Protein 5D84 (pdb70)

Secondary structure (DSSP, 8-state):
---SSGGGGSS---EEE-TTT-TTSEEEEE-GGGSTTSBTTHHHHHHHHHHHHHTTS--TTPEEEEE-SSHHHHHHHHHHHHHT--EEEEE-TTS-HHHHHHHHHTT-EEEE-----TTS-SHHHHHHHHHHHHHHSSSEEE--TTT-HHHHHHHIIIIIHHHHHH--S---EEEEE-SSSHHHHHHHHHHHHH-TTPEEEEEEETT-TTTTPPP-----SSS--SS--TT--GGG--EEEEE-HHHHHHHHHHHHHHH---B-HHHHHHHHHHHHHHTTS-TT-EEEEE--BBGGGGTTTTT-HHHHHHHHHHSTT-

Radius of gyration: 18.99 Å; Cα contacts (8 Å, |Δi|>4): 695; chains: 1; bounding box: 54×41×47 Å

InterPro domains:
  IPR001216 Cysteine synthase/cystathionine beta-synthase, pyridoxal-phosphate attachment site [PS00901] (36-54)
  IPR001926 Tryptophan synthase beta chain-like, PALP domain [PF00291] (14-299)
  IPR023927 2,3-diaminopropionate biosynthesis protein SbnA [TIGR03945] (13-314)
  IPR036052 Tryptophan synthase beta chain-like, PALP domain superfamily [G3DSA:3.40.50.1100] (15-305)
  IPR036052 Tryptophan synthase beta chain-like, PALP domain superfamily [G3DSA:3.40.50.1100] (41-151)
  IPR036052 Tryptophan synthase beta chain-like, PALP domain superfamily [SSF53686] (9-317)
  IPR050214 Cysteine synthase/Cystathionine beta-synthase [PTHR10314] (11-316)

B-factor: mean 18.82, std 10.98, range [7.92, 104.86]

Nearest PDB structures (foldseek):
  5d84-assembly1_A  TM=1.003E+00  e=2.986E-68  Staphylococcus aureus subsp. aureus str. Newman
  5d86-assembly1_A-2  TM=1.003E+00  e=8.480E-66  Staphylococcus aureus subsp. aureus str. Newman
  5d87-assembly1_A-2  TM=1.001E+00  e=1.759E-64  Staphylococcus aureus subsp. aureus str. Newman
  7xoy-assembly1_A  TM=9.185E-01  e=5.418E-28  Mycobacterium tuberculosis H37Rv
  8if7-assembly1_A  TM=8.815E-01  e=1.633E-25  Saccharothrix mutabilis subsp. capreolus

CATH classification: 3.40.50.1100 (+1 more: 3.40.50.1100)

Foldseek 3Di:
DDDPDLLVQQFPADKDFQCQLAVFATEIAGAQLPRPLRFVLLLLLQQVQVVCPVVVLDDLAAEEEEADLDDNLSNNLQNCLVRNHAYEYEYEPVRDPVSVVSSVVSVHHYHYDYDADPVGHCVVVSVVVRVVCVVPPPRYDYSLLLEDLSLLQSLLVGVLVVCCVPCVDAAQEEEEFDESCSNLNNSLVNNCVRHVNYAYEYFAEQQACLVHHPHDDADFPDGGYNDNRNNDDPVSHRYYHYDGQLQLLVLQVSCCVRPVAAAGSRNSRRSSVVVVVVVPDDGHHHYYYYGTGGNVVQCVDSVDPVNSVVRVVVPPPD

Organism: Staphylococcus aureus (strain Newman) (NCBI:txid426430)

Sequence (318 aa):
ACCHDSLLDSSVGQTPMVVQLHQLFPKHEVFAKLEYMMNPGGSMKDRPAKKYIIEHGIKHGLITENTHLIIESTSGNLGIALAMIAKIKGLKLTCVVDPKISPTNLKIIKSYGANVEEMMVEEPDDAHGGYLMTRRIAKKVQELLATIDDAYWINQYANELNWQSHYHGAGTEIVEETIKQPIDYFVAPVSTTGSIMGMSRKIKEVHPNAQIVAVDAKGSVIFGDKPINRELPGIGASRVPEIILNRSEINQQVIHVVDDYQQSALGCRKLIDDYEGIFAGGSTGSIIIAAIEQLIITSIEEGATIVTILPDRRGDRYLDLVYSDTWLEKMKSRQQGVK

Structure (mmCIF, N/CA/C/O backbone):
data_5D84
#
_entry.id   5D84
#
_cell.length_a   56.080
_cell.length_b   115.828
_cell.length_c   45.138
_cell.angle_alpha   90.000
_cell.angle_beta   90.000
_cell.angle_gamma   90.000
#
_symmetry.space_group_name_H-M   'P 21 21 2'
#
loop_
_entity.id
_entity.type
_entity.pdbx_description
1 polymer 'Probable siderophore biosynthesis protein SbnA'
2 non-polymer "PYRIDOXAL-5'-PHOSPHATE"
3 non-polymer 'MAGNESIUM ION'
4 water water
#
loop_
_atom_site.group_PDB
_atom_site.id
_atom_site.type_symbol
_atom_site.label_atom_id
_atom_site.label_alt_id
_atom_site.label_comp_id
_atom_site.label_asym_id
_atom_site.label_entity_id
_atom_site.label_seq_id
_atom_site.pdbx_PDB_ins_code
_atom_site.Cartn_x
_atom_site.Cartn_y
_atom_site.Cartn_z
_atom_site.occupancy
_atom_site.B_iso_or_equiv
_atom_site.auth_seq_id
_atom_site.auth_comp_id
_atom_site.auth_asym_id
_atom_site.auth_atom_id
_atom_site.pdbx_PDB_model_num
ATOM 1 N N . ALA A 1 7 ? 22.100 5.280 -22.716 1.00 49.56 7 ALA A N 1
ATOM 2 C CA . ALA A 1 7 ? 20.633 5.566 -22.670 1.00 44.72 7 ALA A CA 1
ATOM 3 C C . ALA A 1 7 ? 20.175 5.771 -21.228 1.00 39.68 7 ALA A C 1
ATOM 4 O O . ALA A 1 7 ? 20.769 5.235 -20.297 1.00 47.46 7 ALA A O 1
ATOM 6 N N A CYS A 1 8 ? 19.151 6.599 -21.048 0.61 34.95 8 CYS A N 1
ATOM 7 N N B CYS A 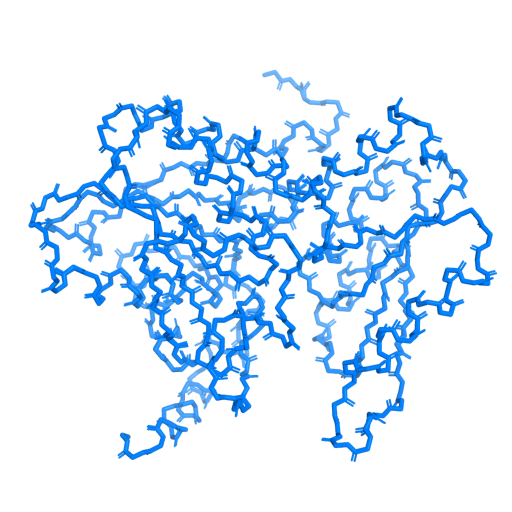1 8 ? 19.079 6.500 -21.063 0.39 37.56 8 CYS A N 1
ATOM 8 C CA A CYS A 1 8 ? 18.554 6.801 -19.736 0.61 28.29 8 CYS A CA 1
ATOM 9 C CA B CYS A 1 8 ? 18.569 6.847 -19.746 0.39 30.59 8 CYS A CA 1
ATOM 10 C C A CYS A 1 8 ? 17.819 5.549 -19.315 0.61 25.54 8 CYS A C 1
ATOM 11 C C B CYS A 1 8 ? 17.521 5.857 -19.223 0.39 31.10 8 CYS A C 1
ATOM 12 O O A CYS A 1 8 ? 17.346 4.775 -20.153 0.61 27.58 8 CYS A O 1
ATOM 13 O O B CYS A 1 8 ? 16.527 5.578 -19.899 0.39 35.78 8 CYS A O 1
ATOM 18 N N . HIS A 1 9 ? 17.742 5.353 -18.006 1.00 25.70 9 HIS A N 1
ATOM 19 C CA . HIS A 1 9 ? 16.940 4.280 -17.421 1.00 24.26 9 HIS A CA 1
ATOM 20 C C . HIS A 1 9 ? 15.642 4.801 -16.864 1.00 21.34 9 HIS A C 1
ATOM 21 O O . HIS A 1 9 ? 15.558 5.913 -16.361 1.00 27.60 9 HIS A O 1
ATOM 28 N N . ASP A 1 10 ? 14.613 3.974 -16.902 1.00 25.60 10 ASP A N 1
ATOM 29 C CA . ASP A 1 10 ? 13.323 4.400 -16.351 1.00 25.08 10 ASP A CA 1
ATOM 30 C C . ASP A 1 10 ? 13.191 4.056 -14.875 1.00 22.90 10 ASP A C 1
ATOM 31 O O . ASP A 1 10 ? 12.393 4.677 -14.141 1.00 23.34 10 ASP A O 1
ATOM 36 N N . SER A 1 11 ? 14.007 3.091 -14.433 1.00 23.19 11 SER A N 1
ATOM 37 C CA . SER A 1 11 ? 14.140 2.844 -13.025 1.00 19.85 11 SER A CA 1
ATOM 38 C C . SER A 1 11 ? 15.480 2.213 -12.710 1.00 19.81 11 SER A C 1
ATOM 39 O O . SER A 1 11 ? 16.272 1.841 -13.592 1.00 19.29 11 SER A O 1
ATOM 42 N N . LEU A 1 12 ? 15.721 2.093 -11.422 1.00 19.86 12 LEU A N 1
ATOM 43 C CA . LEU A 1 12 ? 16.916 1.503 -10.947 1.00 17.14 12 LEU A CA 1
ATOM 44 C C . LEU A 1 12 ? 17.079 0.045 -11.471 1.00 16.52 12 LEU A C 1
ATOM 45 O O . LEU A 1 12 ? 18.215 -0.442 -11.641 1.00 20.36 12 LEU A O 1
ATOM 50 N N . LEU A 1 13 ? 15.960 -0.635 -11.766 1.00 16.69 13 LEU A N 1
ATOM 51 C CA . LEU A 1 13 ? 15.980 -2.033 -12.242 1.00 17.60 13 LEU A CA 1
ATOM 52 C C . LEU A 1 13 ? 16.801 -2.222 -13.513 1.00 14.65 13 LEU A C 1
ATOM 53 O O . LEU A 1 13 ? 17.395 -3.274 -13.723 1.00 15.69 13 LEU A O 1
ATOM 58 N N . ASP A 1 14 ? 16.792 -1.218 -14.382 1.00 16.06 14 ASP A N 1
ATOM 59 C CA . ASP A 1 14 ? 17.520 -1.278 -15.636 1.00 17.81 14 ASP A CA 1
ATOM 60 C C . ASP A 1 14 ? 19.043 -1.313 -15.447 1.00 16.90 14 ASP A C 1
ATOM 61 O O . ASP A 1 14 ? 19.783 -1.665 -16.366 1.00 20.62 14 ASP A O 1
ATOM 66 N N A SER A 1 15 ? 19.512 -0.945 -14.260 0.59 15.12 15 SER A N 1
ATOM 67 N N B SER A 1 15 ? 19.484 -0.934 -14.252 0.41 16.22 15 SER A N 1
ATOM 68 C CA A SER A 1 15 ? 20.946 -0.960 -13.985 0.59 16.78 15 SER A CA 1
ATOM 69 C CA B SER A 1 15 ? 20.900 -0.923 -13.914 0.41 17.29 15 SER A CA 1
ATOM 70 C C A SER A 1 15 ? 21.385 -2.216 -13.244 0.59 13.75 15 SER A C 1
ATOM 71 C C B SER A 1 15 ? 21.398 -2.269 -13.422 0.41 13.99 15 SER A C 1
ATOM 72 O O A SER A 1 15 ? 22.534 -2.320 -12.829 0.59 16.04 15 SER A O 1
ATOM 73 O O B SER A 1 15 ? 22.607 -2.482 -13.361 0.41 15.60 15 SER A O 1
ATOM 78 N N . VAL A 1 16 ? 20.486 -3.185 -13.089 1.00 13.56 16 VAL A N 1
ATOM 79 C CA . VAL A 1 16 ? 20.908 -4.525 -12.628 1.00 12.61 16 VAL A CA 1
ATOM 80 C C . VAL A 1 16 ? 21.644 -5.237 -13.756 1.00 14.58 16 VAL A C 1
ATOM 81 O O . VAL A 1 16 ? 21.230 -5.188 -14.928 1.00 16.66 16 VAL A O 1
ATOM 85 N N . GLY A 1 17 ? 22.754 -5.882 -13.412 1.00 12.68 17 GLY A N 1
ATOM 86 C CA . GLY A 1 17 ? 23.493 -6.617 -14.433 1.00 12.74 17 GLY A CA 1
ATOM 87 C C . GLY A 1 17 ? 24.505 -5.810 -15.241 1.00 13.31 17 GLY A C 1
ATOM 88 O O . GLY A 1 17 ? 24.801 -4.651 -14.909 1.00 16.32 17 GLY A O 1
ATOM 89 N N . GLN A 1 18 ? 25.074 -6.423 -16.279 1.00 15.23 18 GLN A N 1
ATOM 90 C CA . GLN A 1 18 ? 26.146 -5.805 -17.067 1.00 14.59 18 GLN A CA 1
ATOM 91 C C . GLN A 1 18 ? 27.258 -5.255 -16.145 1.00 13.47 18 GLN A C 1
ATOM 92 O O . GLN A 1 18 ? 27.786 -4.153 -16.325 1.00 16.97 18 GLN A O 1
ATOM 98 N N . THR A 1 19 ? 27.649 -6.063 -15.173 1.00 13.20 19 THR A N 1
ATOM 99 C CA . THR A 1 19 ? 28.642 -5.655 -14.186 1.00 11.90 19 THR A CA 1
ATOM 100 C C . THR A 1 19 ? 30.050 -5.789 -14.813 1.00 13.06 19 THR A C 1
ATOM 101 O O . THR A 1 19 ? 30.276 -6.566 -15.743 1.00 13.56 19 THR A O 1
ATOM 105 N N . PRO A 1 20 ? 31.015 -5.046 -14.290 1.00 12.25 20 PRO A N 1
ATOM 106 C CA . PRO A 1 20 ? 32.361 -5.129 -14.850 1.00 12.81 20 PRO A CA 1
ATOM 107 C C . PRO A 1 20 ? 33.043 -6.487 -14.671 1.00 11.45 20 PRO A C 1
ATOM 108 O O . PRO A 1 20 ? 32.768 -7.227 -13.697 1.00 13.16 20 PRO A O 1
ATOM 112 N N . MET A 1 21 ? 33.932 -6.793 -15.603 1.00 12.93 21 MET A N 1
ATOM 113 C CA . MET A 1 21 ? 34.827 -7.936 -15.477 1.00 12.44 21 MET A CA 1
ATOM 114 C C . MET A 1 21 ? 36.237 -7.380 -15.394 1.00 13.23 21 MET A C 1
ATOM 115 O O . MET A 1 21 ? 36.637 -6.592 -16.250 1.00 16.03 21 MET A O 1
ATOM 120 N N A VAL A 1 22 ? 36.972 -7.737 -14.346 0.49 13.11 22 VAL A N 1
ATOM 121 N N B VAL A 1 22 ? 37.005 -7.812 -14.394 0.51 12.70 22 VAL A N 1
ATOM 122 C CA A VAL A 1 22 ? 38.363 -7.332 -14.260 0.49 13.13 22 VAL A CA 1
ATOM 123 C CA B VAL A 1 22 ? 38.351 -7.282 -14.157 0.51 12.26 22 VAL A CA 1
ATOM 124 C C A VAL A 1 22 ? 39.252 -8.554 -14.376 0.49 11.36 22 VAL A C 1
ATOM 125 C C B VAL A 1 22 ? 39.369 -8.419 -14.070 0.51 10.46 22 VAL A C 1
ATOM 126 O O A VAL A 1 22 ? 38.836 -9.678 -14.091 0.49 12.95 22 VAL A O 1
ATOM 127 O O B VAL A 1 22 ? 39.161 -9.362 -13.296 0.51 9.65 22 VAL A O 1
ATOM 134 N N . GLN A 1 23 ? 40.475 -8.321 -14.808 1.00 11.49 23 GLN A N 1
ATOM 135 C CA . GLN A 1 23 ? 41.542 -9.304 -14.680 1.00 11.24 23 GLN A CA 1
ATOM 136 C C . GLN A 1 23 ? 42.373 -8.995 -13.444 1.00 10.59 23 GLN A C 1
ATOM 137 O O . GLN A 1 23 ? 42.757 -7.838 -13.212 1.00 14.71 23 GLN A O 1
ATOM 143 N N . LEU A 1 24 ? 42.689 -10.009 -12.650 1.00 11.09 24 LEU A N 1
ATOM 144 C CA . LEU A 1 24 ? 43.476 -9.822 -11.432 1.00 11.35 24 LEU A CA 1
ATOM 145 C C . LEU A 1 24 ? 44.967 -10.066 -11.763 1.00 11.24 24 LEU A C 1
ATOM 146 O O . LEU A 1 24 ? 45.523 -11.140 -11.464 1.00 11.06 24 LEU A O 1
ATOM 151 N N . HIS A 1 25 ? 45.616 -9.106 -12.421 1.00 11.73 25 HIS A N 1
ATOM 152 C CA . HIS A 1 25 ? 46.990 -9.281 -12.902 1.00 13.89 25 HIS A CA 1
ATOM 153 C C . HIS A 1 25 ? 48.000 -9.325 -11.769 1.00 11.94 25 HIS A C 1
ATOM 154 O O . HIS A 1 25 ? 49.056 -9.952 -11.907 1.00 14.94 25 HIS A O 1
ATOM 161 N N . GLN A 1 26 ? 47.750 -8.583 -10.693 1.00 12.88 26 GLN A N 1
ATOM 162 C CA . GLN A 1 26 ? 48.725 -8.476 -9.599 1.00 15.00 26 GLN A CA 1
ATOM 163 C C . GLN A 1 26 ? 48.661 -9.701 -8.684 1.00 13.21 26 GLN A C 1
ATOM 164 O O . GLN A 1 26 ? 49.681 -10.235 -8.216 1.00 13.65 26 GLN A O 1
ATOM 170 N N . LEU A 1 27 ? 47.437 -10.126 -8.413 1.00 12.55 27 LEU A N 1
ATOM 171 C CA . LEU A 1 27 ? 47.210 -11.231 -7.478 1.00 11.76 27 LEU A CA 1
ATOM 172 C C . LEU A 1 27 ? 47.616 -12.586 -8.104 1.00 12.29 27 LEU A C 1
ATOM 173 O O . LEU A 1 27 ? 48.112 -13.472 -7.395 1.00 14.24 27 LEU A O 1
ATOM 178 N N . PHE A 1 28 ? 47.388 -12.727 -9.405 1.00 11.98 28 PHE A N 1
ATOM 179 C CA . PHE A 1 28 ? 47.641 -13.984 -10.114 1.00 11.62 28 PHE A CA 1
ATOM 180 C C . PHE A 1 28 ? 48.529 -13.728 -11.341 1.00 11.62 28 PHE A C 1
ATOM 181 O O . PHE A 1 28 ? 48.066 -13.707 -12.478 1.00 14.04 28 PHE A O 1
ATOM 189 N N . PRO A 1 29 ? 49.835 -13.557 -11.093 1.00 11.44 29 PRO A N 1
ATOM 190 C CA . PRO A 1 29 ? 50.733 -13.193 -12.184 1.00 14.62 29 PRO A CA 1
ATOM 191 C C . PRO A 1 29 ? 51.068 -14.341 -13.148 1.00 14.14 29 PRO A C 1
ATOM 192 O O . PRO A 1 29 ? 51.640 -14.082 -14.194 1.00 15.89 29 PRO A O 1
ATOM 196 N N . LYS A 1 30 ? 50.667 -15.581 -12.828 1.00 13.56 30 LYS A N 1
ATOM 197 C CA . LYS A 1 30 ? 51.010 -16.744 -13.682 1.00 13.38 30 LYS A CA 1
ATOM 198 C C . LYS A 1 30 ? 49.768 -17.437 -14.277 1.00 12.73 30 LYS A C 1
ATOM 199 O O . LYS A 1 30 ? 49.906 -18.487 -14.890 1.00 15.32 30 LYS A O 1
ATOM 205 N N . HIS A 1 31 ? 48.582 -16.822 -14.146 1.00 12.18 31 HIS A N 1
ATOM 206 C CA . HIS A 1 31 ? 47.328 -17.374 -14.691 1.00 12.57 31 HIS A CA 1
ATOM 207 C C . HIS A 1 31 ? 46.500 -16.209 -15.163 1.00 12.70 31 HIS A C 1
ATOM 208 O O . HIS A 1 31 ? 46.798 -15.060 -14.807 1.00 14.77 31 HIS A O 1
ATOM 215 N N . GLU A 1 32 ? 45.474 -16.493 -15.951 1.00 12.11 32 GLU A N 1
ATOM 216 C CA . GLU A 1 32 ? 44.576 -15.443 -16.444 1.00 11.19 32 GLU A CA 1
ATOM 217 C C . GLU A 1 32 ? 43.302 -15.563 -15.656 1.00 10.83 32 GLU A C 1
ATOM 218 O O . GLU A 1 32 ? 42.430 -16.382 -15.975 1.00 12.79 32 GLU A O 1
ATOM 224 N N . VAL A 1 33 ? 43.192 -14.736 -14.623 1.00 10.39 33 VAL A N 1
ATOM 225 C CA . VAL A 1 33 ? 42.086 -14.834 -13.672 1.00 10.58 33 VAL A CA 1
ATOM 226 C C . VAL A 1 33 ? 41.160 -13.634 -13.830 1.00 10.71 33 VAL A C 1
ATOM 227 O O . VAL A 1 33 ? 41.567 -12.484 -13.620 1.00 13.38 33 VAL A O 1
ATOM 231 N N . PHE A 1 34 ? 39.922 -13.904 -14.180 1.00 9.82 34 PHE A N 1
ATOM 232 C CA . PHE A 1 34 ? 38.910 -12.873 -14.432 1.00 10.41 34 PHE A CA 1
ATOM 233 C C . PHE A 1 34 ? 37.847 -12.898 -13.357 1.00 10.60 34 PHE A C 1
ATOM 234 O O . PHE A 1 34 ? 37.291 -13.955 -13.029 1.00 12.35 34 PHE A O 1
ATOM 242 N N . ALA A 1 35 ? 37.598 -11.735 -12.766 1.00 10.30 35 ALA A N 1
ATOM 243 C CA . ALA A 1 35 ? 36.636 -11.562 -11.693 1.00 12.32 35 ALA A CA 1
ATOM 244 C C . ALA A 1 35 ? 35.439 -10.738 -12.147 1.00 11.46 35 ALA A C 1
ATOM 245 O O . ALA A 1 35 ? 35.589 -9.576 -12.570 1.00 11.27 35 ALA A O 1
ATOM 247 N N . LYS A 1 36 ? 34.256 -11.318 -12.004 1.00 11.51 36 LYS A N 1
ATOM 248 C CA . LYS A 1 36 ? 33.024 -10.661 -12.348 1.00 11.45 36 LYS A CA 1
ATOM 249 C C . LYS A 1 36 ? 32.552 -9.865 -11.133 1.00 12.30 36 LYS A C 1
ATOM 250 O O . LYS A 1 36 ? 32.298 -10.460 -10.078 1.00 12.31 36 LYS A O 1
ATOM 256 N N . LEU A 1 37 ? 32.447 -8.525 -11.262 1.00 11.08 37 LEU A N 1
ATOM 257 C CA . LEU A 1 37 ? 32.189 -7.684 -10.086 1.00 10.99 37 LEU A CA 1
ATOM 258 C C . LEU A 1 37 ? 30.713 -7.574 -9.768 1.00 11.17 37 LEU A C 1
ATOM 259 O O . LEU A 1 37 ? 30.072 -6.507 -9.949 1.00 12.41 37 LEU A O 1
ATOM 264 N N . GLU A 1 38 ? 30.149 -8.682 -9.295 1.00 11.67 38 GLU A N 1
ATOM 265 C CA . GLU A 1 38 ? 28.702 -8.717 -9.032 1.00 12.05 38 GLU A CA 1
ATOM 266 C C . GLU A 1 38 ? 28.288 -7.797 -7.909 1.00 12.27 38 GLU A C 1
ATOM 267 O O . GLU A 1 38 ? 27.119 -7.415 -7.787 1.00 11.15 38 GLU A O 1
ATOM 273 N N . TYR A 1 39 ? 29.242 -7.418 -7.067 1.00 11.84 39 TYR A N 1
ATOM 274 C CA . TYR A 1 39 ? 28.943 -6.456 -6.017 1.00 12.46 39 TYR A CA 1
ATOM 275 C C . TYR A 1 39 ? 28.588 -5.064 -6.542 1.00 11.45 39 TYR A C 1
ATOM 276 O O . TYR A 1 39 ? 28.039 -4.248 -5.781 1.00 12.81 39 TYR A O 1
ATOM 285 N N A MET A 1 40 ? 28.900 -4.814 -7.812 0.42 11.22 40 MET A N 1
ATOM 286 N N B MET A 1 40 ? 28.875 -4.795 -7.816 0.58 11.27 40 MET A N 1
ATOM 287 C CA A MET A 1 40 ? 28.624 -3.528 -8.454 0.42 11.48 40 MET A CA 1
ATOM 288 C CA B MET A 1 40 ? 28.565 -3.482 -8.421 0.58 11.65 40 MET A CA 1
ATOM 289 C C A MET A 1 40 ? 27.140 -3.310 -8.745 0.42 11.31 40 MET A C 1
ATOM 290 C C B MET A 1 40 ? 27.153 -3.362 -8.966 0.58 12.66 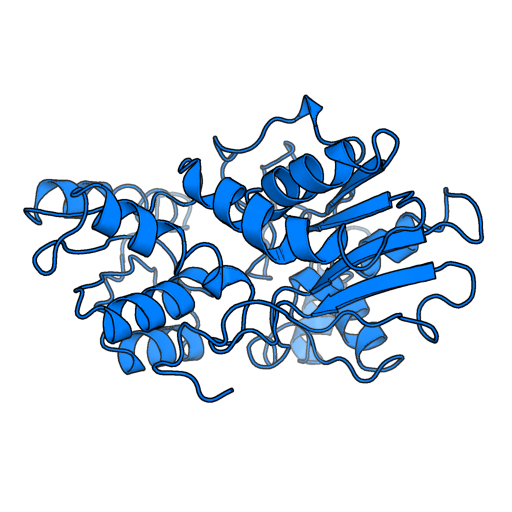40 MET A C 1
ATOM 291 O O A MET A 1 40 ? 26.729 -2.172 -8.982 0.42 11.40 40 MET A O 1
ATOM 292 O O B MET A 1 40 ? 26.804 -2.348 -9.598 0.58 11.40 40 MET A O 1
ATOM 301 N N . ASN A 1 41 ? 26.327 -4.374 -8.702 1.00 11.07 41 ASN A N 1
ATOM 302 C CA . ASN A 1 41 ? 24.885 -4.247 -8.896 1.00 10.91 41 ASN A CA 1
ATOM 303 C C . ASN A 1 41 ? 24.334 -3.120 -7.993 1.00 11.27 41 ASN A C 1
ATOM 304 O O . ASN A 1 41 ? 24.875 -2.862 -6.922 1.00 12.44 41 ASN A O 1
ATOM 309 N N . PRO A 1 42 ? 23.234 -2.473 -8.438 1.00 11.01 42 PRO A N 1
ATOM 310 C CA . PRO A 1 42 ? 22.759 -1.246 -7.748 1.00 12.75 42 PRO A CA 1
ATOM 311 C C . PRO A 1 42 ? 22.419 -1.454 -6.285 1.00 12.62 42 PRO A C 1
ATOM 312 O O . PRO A 1 42 ? 22.630 -0.560 -5.470 1.00 14.41 42 PRO A O 1
ATOM 316 N N . GLY A 1 43 ? 21.945 -2.640 -5.917 1.00 11.97 43 GLY A N 1
ATOM 317 C CA . GLY A 1 43 ? 21.633 -2.925 -4.518 1.00 12.69 43 GLY A CA 1
ATOM 318 C C . GLY A 1 43 ? 22.803 -3.353 -3.645 1.00 12.43 43 GLY A C 1
ATOM 319 O O . GLY A 1 43 ? 22.641 -3.509 -2.431 1.00 16.64 43 GLY A O 1
ATOM 320 N N . GLY A 1 44 ? 23.970 -3.549 -4.259 1.00 12.39 44 GLY A N 1
ATOM 321 C CA . GLY A 1 44 ? 25.203 -3.787 -3.520 1.00 13.25 44 GLY A CA 1
ATOM 322 C C . GLY A 1 44 ? 25.658 -5.232 -3.517 1.00 13.09 44 GLY A C 1
ATOM 323 O O . GLY A 1 44 ? 26.692 -5.522 -2.923 1.00 13.49 44 GLY A O 1
ATOM 324 N N . SER A 1 45 ? 24.910 -6.131 -4.176 1.00 12.54 45 SER A N 1
ATOM 325 C CA . SER A 1 45 ? 25.351 -7.535 -4.231 1.00 10.46 45 SER A CA 1
ATOM 326 C C . SER A 1 45 ? 24.748 -8.269 -5.400 1.00 10.44 45 SER A C 1
ATOM 327 O O . SER A 1 45 ? 23.819 -7.792 -6.062 1.00 12.51 45 SER A O 1
ATOM 330 N N . MET A 1 46 ? 25.277 -9.482 -5.607 1.00 10.22 46 MET A N 1
ATOM 331 C CA . MET A 1 46 ? 24.844 -10.392 -6.638 1.00 11.77 46 MET A CA 1
ATOM 332 C C . MET A 1 46 ? 23.361 -10.778 -6.461 1.00 11.61 46 MET A C 1
ATOM 333 O O . MET A 1 46 ? 22.729 -11.214 -7.434 1.00 12.94 46 MET A O 1
ATOM 338 N N . LYS A 1 47 ? 22.814 -10.587 -5.250 1.00 10.81 47 LYS A N 1
ATOM 339 C CA . LYS A 1 47 ? 21.437 -10.979 -5.012 1.00 10.55 47 LYS A CA 1
ATOM 340 C C . LYS A 1 47 ? 20.406 -10.130 -5.734 1.00 10.17 47 LYS A C 1
ATOM 341 O O . LYS A 1 47 ? 19.234 -10.540 -5.810 1.00 10.66 47 LYS A O 1
ATOM 347 N N . ASP A 1 48 ? 20.812 -8.969 -6.266 1.00 10.57 48 ASP A N 1
ATOM 348 C CA . ASP A 1 48 ? 19.911 -8.224 -7.134 1.00 9.82 48 ASP A CA 1
ATOM 349 C C . ASP A 1 48 ? 19.383 -9.113 -8.285 1.00 10.10 48 ASP A C 1
ATOM 350 O O . ASP A 1 48 ? 18.240 -8.966 -8.707 1.00 10.88 48 ASP A O 1
ATOM 355 N N . ARG A 1 49 ? 20.214 -10.039 -8.783 1.00 10.66 49 ARG A N 1
ATOM 356 C CA . ARG A 1 49 ? 19.846 -10.845 -9.967 1.00 11.65 49 ARG A CA 1
ATOM 357 C C . ARG A 1 49 ? 18.653 -11.792 -9.676 1.00 10.98 49 ARG A C 1
ATOM 358 O O . ARG A 1 49 ? 17.613 -11.703 -10.353 1.00 12.37 49 ARG A O 1
ATOM 366 N N . PRO A 1 50 ? 18.764 -12.667 -8.640 1.00 11.35 50 PRO A N 1
ATOM 367 C CA . PRO A 1 50 ? 17.598 -13.520 -8.342 1.00 10.61 50 PRO A CA 1
ATOM 368 C C . PRO A 1 50 ? 16.404 -12.743 -7.806 1.00 10.96 50 PRO A C 1
ATOM 369 O O . PRO A 1 50 ? 15.263 -13.073 -8.115 1.00 11.04 50 PRO A O 1
ATOM 373 N N . ALA A 1 51 ? 16.646 -11.686 -7.030 1.00 10.61 51 ALA A N 1
ATOM 374 C CA . ALA A 1 51 ? 15.502 -10.907 -6.532 1.00 9.63 51 ALA A CA 1
ATOM 375 C C . ALA A 1 51 ? 14.689 -10.332 -7.694 1.00 9.81 51 ALA A C 1
ATOM 376 O O . ALA A 1 51 ? 13.449 -10.491 -7.743 1.00 11.71 51 ALA A O 1
ATOM 378 N N A LYS A 1 52 ? 15.368 -9.679 -8.638 0.50 10.88 52 LYS A N 1
ATOM 379 N N B LYS A 1 52 ? 15.356 -9.662 -8.639 0.50 11.04 52 LYS A N 1
ATOM 380 C CA A LYS A 1 52 ? 14.685 -9.091 -9.784 0.50 10.64 52 LYS A CA 1
ATOM 381 C CA B LYS A 1 52 ? 14.634 -9.102 -9.781 0.50 10.71 52 LYS A CA 1
ATOM 382 C C A LYS A 1 52 ? 14.027 -10.173 -10.646 0.50 10.22 52 LYS A C 1
ATOM 383 C C B LYS A 1 52 ? 13.986 -10.218 -10.593 0.50 10.19 52 LYS A C 1
ATOM 384 O O A LYS A 1 52 ? 12.880 -10.043 -11.066 0.50 11.99 52 LYS A O 1
ATOM 385 O O B LYS A 1 52 ? 12.806 -10.156 -10.928 0.50 10.98 52 LYS A O 1
ATOM 396 N N . TYR A 1 53 ? 14.771 -11.243 -10.923 1.00 10.45 53 TYR A N 1
ATOM 397 C CA . TYR A 1 53 ? 14.313 -12.268 -11.842 1.00 10.86 53 TYR A CA 1
ATOM 398 C C . TYR A 1 53 ? 13.108 -13.069 -11.302 1.00 10.74 53 TYR A C 1
ATOM 399 O O . TYR A 1 53 ? 12.140 -13.319 -12.018 1.00 12.63 53 TYR A O 1
ATOM 408 N N . ILE A 1 54 ? 13.195 -13.478 -10.037 1.00 11.17 54 ILE A N 1
ATOM 409 C CA . ILE A 1 54 ? 12.138 -14.265 -9.422 1.00 11.80 54 ILE A CA 1
ATOM 410 C C . ILE A 1 54 ? 10.849 -13.449 -9.350 1.00 11.31 54 ILE A C 1
ATOM 411 O O . ILE A 1 54 ? 9.780 -13.919 -9.706 1.00 13.12 54 ILE A O 1
ATOM 416 N N . ILE A 1 55 ? 10.950 -12.223 -8.836 1.00 10.83 55 ILE A N 1
ATOM 417 C CA . ILE A 1 55 ? 9.762 -11.385 -8.682 1.00 10.97 55 ILE A CA 1
ATOM 418 C C . ILE A 1 55 ? 9.158 -11.039 -10.045 1.00 11.72 55 ILE A C 1
ATOM 419 O O . ILE A 1 55 ? 7.938 -11.151 -10.239 1.00 12.23 55 ILE A O 1
ATOM 424 N N . GLU A 1 56 ? 10.002 -10.666 -11.007 1.00 12.42 56 GLU A N 1
ATOM 425 C CA . GLU A 1 56 ? 9.467 -10.330 -12.341 1.00 13.46 56 GLU A CA 1
ATOM 426 C C . GLU A 1 56 ? 8.819 -11.540 -13.052 1.00 12.54 56 GLU A C 1
ATOM 427 O O . GLU A 1 56 ? 7.775 -11.397 -13.720 1.00 13.80 56 GLU A O 1
ATOM 433 N N . HIS A 1 57 ? 9.392 -12.737 -12.853 1.00 13.95 57 HIS A N 1
ATOM 434 C CA . HIS A 1 57 ? 8.809 -13.933 -13.442 1.00 13.55 57 HIS A CA 1
ATOM 435 C C . HIS A 1 57 ? 7.418 -14.218 -12.818 1.00 13.36 57 HIS A C 1
ATOM 436 O O . HIS A 1 57 ? 6.449 -14.514 -13.520 1.00 15.90 57 HIS A O 1
ATOM 443 N N . GLY A 1 58 ? 7.326 -14.105 -11.496 1.00 13.16 58 GLY A N 1
ATOM 444 C CA . GLY A 1 58 ? 6.045 -14.332 -10.815 1.00 12.42 58 GLY A CA 1
ATOM 445 C C . GLY A 1 58 ? 4.978 -13.337 -11.217 1.00 14.14 58 GLY A C 1
ATOM 446 O O . GLY A 1 58 ? 3.807 -13.692 -11.346 1.00 14.79 58 GLY A O 1
ATOM 447 N N . ILE A 1 59 ? 5.386 -12.084 -11.440 1.00 14.04 59 ILE A N 1
ATOM 448 C CA . ILE A 1 59 ? 4.414 -11.078 -11.895 1.00 15.15 59 ILE A CA 1
ATOM 449 C C . ILE A 1 59 ? 3.952 -11.395 -13.311 1.00 14.63 59 ILE A C 1
ATOM 450 O O . ILE A 1 59 ? 2.747 -11.366 -13.613 1.00 17.35 59 ILE A O 1
ATOM 455 N N . LYS A 1 60 ? 4.897 -11.724 -14.183 1.00 16.24 60 LYS A N 1
ATOM 456 C CA . LYS A 1 60 ? 4.556 -12.035 -15.580 1.00 18.84 60 LYS A CA 1
ATOM 457 C C . LYS A 1 60 ? 3.547 -13.201 -15.664 1.00 18.53 60 LYS A C 1
ATOM 458 O O . LYS A 1 60 ? 2.636 -13.208 -16.511 1.00 21.15 60 LYS A O 1
ATOM 464 N N . HIS A 1 61 ? 3.704 -14.181 -14.771 1.00 17.86 61 HIS A N 1
ATOM 465 C CA . HIS A 1 61 ? 2.909 -15.439 -14.849 1.00 19.21 61 HIS A CA 1
ATOM 466 C C . HIS A 1 61 ? 1.725 -15.500 -13.880 1.00 19.14 61 HIS A C 1
ATOM 467 O O . HIS A 1 61 ? 1.037 -16.516 -13.753 1.00 22.93 61 HIS A O 1
ATOM 474 N N . GLY A 1 62 ? 1.466 -14.380 -13.223 1.00 19.97 62 GLY A N 1
ATOM 475 C CA . GLY A 1 62 ? 0.237 -14.200 -12.456 1.00 19.81 62 GLY A CA 1
ATOM 476 C C . GLY A 1 62 ? 0.285 -14.837 -11.089 1.00 17.07 62 GLY A C 1
ATOM 477 O O . GLY A 1 62 ? -0.758 -14.987 -10.452 1.00 19.64 62 GLY A O 1
ATOM 478 N N . LEU A 1 63 ? 1.487 -15.213 -10.638 1.00 16.95 63 LEU A N 1
ATOM 479 C CA . LEU A 1 63 ? 1.667 -15.780 -9.300 1.00 16.45 63 LEU A CA 1
ATOM 480 C C . LEU A 1 63 ? 1.791 -14.696 -8.255 1.00 16.02 63 LEU A C 1
ATOM 481 O O . LEU A 1 63 ? 1.548 -14.907 -7.064 1.00 18.90 63 LEU A O 1
ATOM 486 N N . ILE A 1 64 ? 2.253 -13.538 -8.722 1.00 14.60 64 ILE A N 1
ATOM 487 C CA . ILE A 1 64 ? 2.479 -12.400 -7.854 1.00 13.84 64 ILE A CA 1
ATOM 488 C C . ILE A 1 64 ? 1.734 -11.239 -8.470 1.00 13.27 64 ILE A C 1
ATOM 489 O O . ILE A 1 64 ? 1.937 -10.927 -9.655 1.00 15.11 64 ILE A O 1
ATOM 494 N N . THR A 1 65 ? 0.849 -10.613 -7.692 1.00 13.35 65 THR A N 1
ATOM 495 C CA . THR A 1 65 ? 0.230 -9.344 -8.121 1.00 14.22 65 THR A CA 1
ATOM 496 C C . THR A 1 65 ? 0.584 -8.301 -7.067 1.00 13.70 65 THR A C 1
ATOM 497 O O . THR A 1 65 ? 1.272 -8.616 -6.094 1.00 13.51 65 THR A O 1
ATOM 501 N N . GLU A 1 66 ? 0.094 -7.065 -7.241 1.00 14.83 66 GLU A N 1
ATOM 502 C CA . GLU A 1 66 ? 0.369 -6.025 -6.256 1.00 15.02 66 GLU A CA 1
ATOM 503 C C . GLU A 1 66 ? -0.108 -6.373 -4.848 1.00 12.54 66 GLU A C 1
ATOM 504 O O . GLU A 1 66 ? 0.350 -5.783 -3.881 1.00 16.36 66 GLU A O 1
ATOM 510 N N . ASN A 1 67 ? -1.044 -7.323 -4.735 1.00 13.36 67 ASN A N 1
ATOM 511 C CA . ASN A 1 67 ? -1.566 -7.735 -3.430 1.00 12.39 67 ASN A CA 1
ATOM 512 C C . ASN A 1 67 ? -0.778 -8.874 -2.775 1.00 13.32 67 ASN A C 1
ATOM 513 O O . ASN A 1 67 ? -1.035 -9.200 -1.621 1.00 15.28 67 ASN A O 1
ATOM 518 N N . THR A 1 68 ? 0.174 -9.467 -3.500 1.00 12.94 68 THR A N 1
ATOM 519 C CA . THR A 1 68 ? 0.890 -10.640 -2.993 1.00 12.28 68 THR A CA 1
ATOM 520 C C . THR A 1 68 ? 1.994 -10.214 -2.039 1.00 11.10 68 THR A C 1
ATOM 521 O O . THR A 1 68 ? 2.805 -9.316 -2.338 1.00 14.38 68 THR A O 1
ATOM 525 N N . HIS A 1 69 ? 2.059 -10.888 -0.907 1.00 11.15 69 HIS A N 1
ATOM 526 C CA . HIS A 1 69 ? 3.019 -10.569 0.117 1.00 11.53 69 HIS A CA 1
ATOM 527 C C . HIS A 1 69 ? 4.203 -11.525 -0.053 1.00 10.97 69 HIS A C 1
ATOM 528 O O . HIS A 1 69 ? 4.028 -12.756 0.033 1.00 12.71 69 HIS A O 1
ATOM 535 N N . LEU A 1 70 ? 5.396 -10.990 -0.237 1.00 10.52 70 LEU A N 1
ATOM 536 C CA . LEU A 1 70 ? 6.599 -11.824 -0.420 1.00 8.68 70 LEU A CA 1
ATOM 537 C C . LEU A 1 70 ? 7.148 -12.255 0.921 1.00 10.48 70 LEU A C 1
ATOM 538 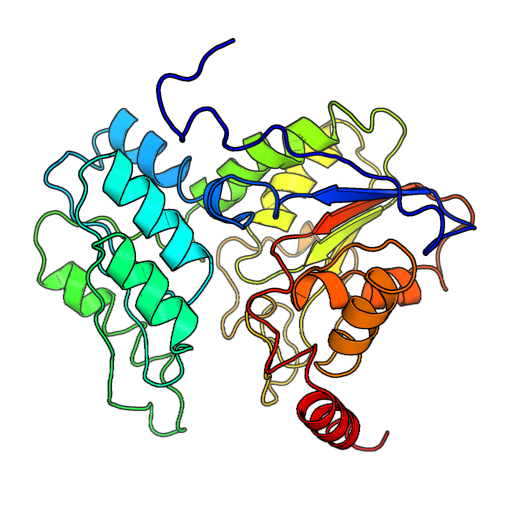O O . LEU A 1 70 ? 7.177 -11.460 1.839 1.00 10.69 70 LEU A O 1
ATOM 543 N N A ILE A 1 71 ? 7.570 -13.515 1.051 0.36 9.74 71 ILE A N 1
ATOM 544 N N B ILE A 1 71 ? 7.632 -13.496 0.997 0.64 9.45 71 ILE A N 1
ATOM 545 C CA A ILE A 1 71 ? 8.155 -14.011 2.312 0.36 10.17 71 ILE A CA 1
ATOM 546 C CA B ILE A 1 71 ? 8.141 -14.083 2.244 0.64 10.25 71 ILE A CA 1
ATOM 547 C C A ILE A 1 71 ? 9.446 -14.749 2.036 0.36 10.42 71 ILE A C 1
ATOM 548 C C B ILE A 1 71 ? 9.495 -14.709 1.959 0.64 10.71 71 ILE A C 1
ATOM 549 O O A ILE A 1 71 ? 9.498 -15.580 1.131 0.36 10.57 71 ILE A O 1
ATOM 550 O O B ILE A 1 71 ? 9.638 -15.421 0.960 0.64 12.00 71 ILE A O 1
ATOM 559 N N . GLU A 1 72 ? 10.469 -14.475 2.837 1.00 11.32 72 GLU A N 1
ATOM 560 C CA . GLU A 1 72 ? 11.693 -15.286 2.782 1.00 10.89 72 GLU A CA 1
ATOM 561 C C . GLU A 1 72 ? 12.361 -15.252 4.149 1.00 12.11 72 GLU A C 1
ATOM 562 O O . GLU A 1 72 ? 12.215 -14.271 4.876 1.00 13.79 72 GLU A O 1
ATOM 568 N N . SER A 1 73 ? 13.089 -16.324 4.482 1.00 13.30 73 SER A N 1
ATOM 569 C CA . SER A 1 73 ? 13.925 -16.346 5.665 1.00 13.51 73 SER A CA 1
ATOM 570 C C . SER A 1 73 ? 15.314 -15.953 5.231 1.00 12.39 73 SER A C 1
ATOM 571 O O . SER A 1 73 ? 15.990 -16.710 4.538 1.00 15.49 73 SER A O 1
ATOM 574 N N . THR A 1 74 ? 15.714 -14.720 5.563 1.00 13.43 74 THR A N 1
ATOM 575 C CA . THR A 1 74 ? 17.028 -14.205 5.148 1.00 12.92 74 THR A CA 1
ATOM 576 C C . THR A 1 74 ? 17.331 -12.997 6.005 1.00 15.53 74 THR A C 1
ATOM 577 O O . THR A 1 74 ? 16.448 -12.121 6.202 1.00 17.53 74 THR A O 1
ATOM 581 N N . SER A 1 75 ? 18.561 -12.954 6.501 1.00 15.00 75 SER A N 1
ATOM 582 C CA . SER A 1 75 ? 19.072 -11.793 7.283 1.00 18.59 75 SER A CA 1
ATOM 583 C C . SER A 1 75 ? 20.168 -11.073 6.531 1.00 18.36 75 SER A C 1
ATOM 584 O O . SER A 1 75 ? 20.825 -10.177 7.101 1.00 22.69 75 SER A O 1
ATOM 587 N N . GLY A 1 76 ? 20.397 -11.464 5.274 1.00 18.92 76 GLY A N 1
ATOM 588 C CA . GLY A 1 76 ? 21.521 -10.923 4.560 1.00 21.03 76 GLY A CA 1
ATOM 589 C C . GLY A 1 76 ? 21.250 -10.291 3.215 1.00 13.36 76 GLY A C 1
ATOM 590 O O . GLY A 1 76 ? 20.264 -9.580 3.008 1.00 14.41 76 GLY A O 1
ATOM 591 N N . ASN A 1 77 ? 22.159 -10.554 2.291 1.00 11.82 77 ASN A N 1
ATOM 592 C CA . ASN A 1 77 ? 22.087 -9.947 0.981 1.00 9.95 77 ASN A CA 1
ATOM 593 C C . ASN A 1 77 ? 20.785 -10.183 0.265 1.00 10.38 77 ASN A C 1
ATOM 594 O O . ASN A 1 77 ? 20.283 -9.290 -0.402 1.00 12.26 77 ASN A O 1
ATOM 599 N N . LEU A 1 78 ? 20.245 -11.399 0.343 1.00 10.60 78 LEU A N 1
ATOM 600 C CA . LEU A 1 78 ? 18.989 -11.605 -0.384 1.00 9.86 78 LEU A CA 1
ATOM 601 C C . LEU A 1 78 ? 17.860 -10.758 0.201 1.00 9.81 78 LEU A C 1
ATOM 602 O O . LEU A 1 78 ? 17.020 -10.223 -0.542 1.00 11.11 78 LEU A O 1
ATOM 607 N N . GLY A 1 79 ? 17.824 -10.631 1.522 1.00 9.65 79 GLY A N 1
ATOM 608 C CA . GLY A 1 79 ? 16.815 -9.772 2.164 1.00 11.39 79 GLY A CA 1
ATOM 609 C C . GLY A 1 79 ? 16.912 -8.335 1.671 1.00 11.12 79 GLY A C 1
ATOM 610 O O . GLY A 1 79 ? 15.893 -7.714 1.357 1.00 11.28 79 GLY A O 1
ATOM 611 N N . ILE A 1 80 ? 18.130 -7.827 1.587 1.00 9.75 80 ILE A N 1
ATOM 612 C CA . ILE A 1 80 ? 18.323 -6.455 1.080 1.00 9.76 80 ILE A CA 1
ATOM 613 C C . ILE A 1 80 ? 17.912 -6.318 -0.370 1.00 9.73 80 ILE A C 1
ATOM 614 O O . ILE A 1 80 ? 17.219 -5.361 -0.744 1.00 11.31 80 ILE A O 1
ATOM 619 N N . ALA A 1 81 ? 18.292 -7.268 -1.220 1.00 8.88 81 ALA A N 1
ATOM 620 C CA . ALA A 1 81 ? 17.896 -7.233 -2.635 1.00 10.23 81 ALA A CA 1
ATOM 621 C C . ALA A 1 81 ? 16.389 -7.366 -2.827 1.00 10.76 81 ALA A C 1
ATOM 622 O O . ALA A 1 81 ? 15.785 -6.598 -3.583 1.00 10.68 81 ALA A O 1
ATOM 624 N N . LEU A 1 82 ? 15.781 -8.341 -2.183 1.00 10.19 82 LEU A N 1
ATOM 625 C CA . LEU A 1 82 ? 14.298 -8.442 -2.200 1.00 10.11 82 LEU A CA 1
ATOM 626 C C . LEU A 1 82 ? 13.636 -7.150 -1.735 1.00 9.82 82 LEU A C 1
ATOM 627 O O . LEU A 1 82 ? 12.627 -6.744 -2.304 1.00 10.94 82 LEU A O 1
ATOM 632 N N . ALA A 1 83 ? 14.154 -6.544 -0.665 1.00 10.29 83 ALA A N 1
ATOM 633 C CA . ALA A 1 83 ? 13.528 -5.317 -0.124 1.00 9.74 83 ALA A CA 1
ATOM 634 C C . ALA A 1 83 ? 13.576 -4.197 -1.171 1.00 9.92 83 ALA A C 1
ATOM 635 O O . ALA A 1 83 ? 12.591 -3.471 -1.348 1.00 10.83 83 ALA A O 1
ATOM 637 N N . MET A 1 84 ? 14.677 -4.103 -1.899 1.00 9.42 84 MET A N 1
ATOM 638 C CA . MET A 1 84 ? 14.804 -3.095 -2.937 1.00 9.39 84 MET A CA 1
ATOM 639 C C . MET A 1 84 ? 13.817 -3.373 -4.086 1.00 10.97 84 MET A C 1
ATOM 640 O O . MET A 1 84 ? 13.086 -2.474 -4.531 1.00 11.36 84 MET A O 1
ATOM 645 N N . ILE A 1 85 ? 13.818 -4.609 -4.606 1.00 12.41 85 ILE A N 1
ATOM 646 C CA . ILE A 1 85 ? 12.944 -4.954 -5.722 1.00 11.40 85 ILE A CA 1
ATOM 647 C C . ILE A 1 85 ? 11.454 -4.817 -5.306 1.00 11.08 85 ILE A C 1
ATOM 648 O O . ILE A 1 85 ? 10.651 -4.221 -6.038 1.00 11.36 85 ILE A O 1
ATOM 653 N N . ALA A 1 86 ? 11.115 -5.305 -4.104 1.00 10.87 86 ALA A N 1
ATOM 654 C CA . ALA A 1 86 ? 9.743 -5.196 -3.602 1.00 10.97 86 ALA A CA 1
ATOM 655 C C . ALA A 1 86 ? 9.316 -3.712 -3.523 1.00 10.99 86 ALA A C 1
ATOM 656 O O . ALA A 1 86 ? 8.192 -3.365 -3.888 1.00 11.60 86 ALA A O 1
ATOM 658 N N . LYS A 1 87 ? 10.204 -2.857 -3.014 1.00 11.02 87 LYS A N 1
ATOM 659 C CA . LYS A 1 87 ? 9.849 -1.445 -2.886 1.00 11.68 87 LYS A CA 1
ATOM 660 C C . LYS A 1 87 ? 9.561 -0.862 -4.294 1.00 10.52 87 LYS A C 1
ATOM 661 O O . LYS A 1 87 ? 8.535 -0.187 -4.503 1.00 12.33 87 LYS A O 1
ATOM 667 N N . ILE A 1 88 ? 10.442 -1.142 -5.253 1.00 10.15 88 ILE A N 1
ATOM 668 C CA . ILE A 1 88 ? 10.282 -0.636 -6.607 1.00 12.08 88 ILE A CA 1
ATOM 669 C C . ILE A 1 88 ? 8.953 -1.124 -7.225 1.00 12.21 88 ILE A C 1
ATOM 670 O O . ILE A 1 88 ? 8.244 -0.351 -7.879 1.00 15.87 88 ILE A O 1
ATOM 675 N N . LYS A 1 89 ? 8.624 -2.403 -6.992 1.00 12.20 89 LYS A N 1
ATOM 676 C CA . LYS A 1 89 ? 7.408 -3.032 -7.575 1.00 13.22 89 LYS A CA 1
ATOM 677 C C . LYS A 1 89 ? 6.121 -2.758 -6.805 1.00 13.48 89 LYS A C 1
ATOM 678 O O . LYS A 1 89 ? 5.040 -3.119 -7.263 1.00 16.80 89 LYS A O 1
ATOM 684 N N . GLY A 1 90 ? 6.230 -2.131 -5.638 1.00 11.50 90 GLY A N 1
ATOM 685 C CA . GLY A 1 90 ? 5.061 -1.880 -4.803 1.00 12.39 90 GLY A CA 1
ATOM 686 C C . GLY A 1 90 ? 4.519 -3.091 -4.068 1.00 13.21 90 GLY A C 1
ATOM 687 O O . GLY A 1 90 ? 3.314 -3.162 -3.785 1.00 15.49 90 GLY A O 1
ATOM 688 N N . LEU A 1 91 ? 5.413 -4.022 -3.738 1.00 12.88 91 LEU A N 1
ATOM 689 C CA . LEU A 1 91 ? 5.027 -5.246 -3.020 1.00 11.18 91 LEU A CA 1
ATOM 690 C C . LEU A 1 91 ? 5.420 -5.247 -1.547 1.00 10.77 91 LEU A C 1
ATOM 691 O O . LEU A 1 91 ? 6.496 -4.753 -1.207 1.00 12.34 91 LEU A O 1
ATOM 696 N N . LYS A 1 92 ? 4.572 -5.851 -0.696 1.00 11.83 92 LYS A N 1
ATOM 697 C CA . LYS A 1 92 ? 4.913 -6.073 0.695 1.00 13.19 92 LYS A CA 1
ATOM 698 C C . LYS A 1 92 ? 5.926 -7.241 0.744 1.00 11.76 92 LYS A C 1
ATOM 699 O O . LYS A 1 92 ? 5.857 -8.176 -0.073 1.00 12.30 92 LYS A O 1
ATOM 705 N N . LEU A 1 93 ? 6.848 -7.158 1.685 1.00 11.60 93 LEU A N 1
ATOM 706 C CA . LEU A 1 93 ? 7.851 -8.200 1.934 1.00 10.24 93 LEU A CA 1
ATOM 707 C C . LEU A 1 93 ? 7.995 -8.367 3.431 1.00 11.38 93 LEU A C 1
ATOM 708 O O . LEU A 1 93 ? 8.039 -7.373 4.195 1.00 12.29 93 LEU A O 1
ATOM 713 N N . THR A 1 94 ? 8.078 -9.624 3.866 1.00 11.25 94 THR A N 1
ATOM 714 C CA . THR A 1 94 ? 8.470 -9.933 5.225 1.00 11.49 94 THR A CA 1
ATOM 715 C C . THR A 1 94 ? 9.696 -10.862 5.173 1.00 10.23 94 THR A C 1
ATOM 716 O O . THR A 1 94 ? 9.647 -11.921 4.511 1.00 11.36 94 THR A O 1
ATOM 720 N N . CYS A 1 95 ? 10.785 -10.407 5.803 1.00 10.44 95 CYS A N 1
ATOM 721 C CA . CYS A 1 95 ? 11.959 -11.216 6.022 1.00 10.63 95 CYS A CA 1
ATOM 722 C C . CYS A 1 95 ? 11.927 -11.840 7.405 1.00 11.83 95 CYS A C 1
ATOM 723 O O . CYS A 1 95 ? 11.801 -11.143 8.405 1.00 12.10 95 CYS A O 1
ATOM 726 N N . VAL A 1 96 ? 12.048 -13.183 7.445 1.00 12.33 96 VAL A N 1
ATOM 727 C CA . VAL A 1 96 ? 12.140 -13.920 8.703 1.00 12.17 96 VAL A CA 1
ATOM 728 C C . VAL A 1 96 ? 13.613 -13.915 9.087 1.00 12.88 96 VAL A C 1
ATOM 729 O O . VAL A 1 96 ? 14.456 -14.331 8.288 1.00 14.15 96 VAL A O 1
ATOM 733 N N . VAL A 1 97 ? 13.909 -13.430 10.292 1.00 14.34 97 VAL A N 1
ATOM 734 C CA . VAL A 1 97 ? 15.275 -13.295 10.747 1.00 15.07 97 VAL A CA 1
ATOM 735 C C . VAL A 1 97 ? 15.367 -13.848 12.173 1.00 17.92 97 VAL A C 1
ATOM 736 O O . VAL A 1 97 ? 14.382 -14.350 12.734 1.00 18.14 97 VAL A O 1
ATOM 740 N N . ASP A 1 98 ? 16.548 -13.745 12.777 1.00 18.89 98 ASP A N 1
ATOM 741 C CA . ASP A 1 98 ? 16.743 -14.169 14.169 1.00 18.07 98 ASP A CA 1
ATOM 742 C C . ASP A 1 98 ? 17.599 -13.150 14.913 1.00 21.86 98 ASP A C 1
ATOM 743 O O . ASP A 1 98 ? 17.984 -12.126 14.310 1.00 21.30 98 ASP A O 1
ATOM 748 N N . PRO A 1 99 ? 17.839 -13.365 16.228 1.00 23.68 99 PRO A N 1
ATOM 749 C CA . PRO A 1 99 ? 18.552 -12.328 16.990 1.00 24.45 99 PRO A CA 1
ATOM 750 C C . PRO A 1 99 ? 20.004 -12.131 16.579 1.00 24.36 99 PRO A C 1
ATOM 751 O O . PRO A 1 99 ? 20.677 -11.218 17.101 1.00 27.87 99 PRO A O 1
ATOM 755 N N . LYS A 1 100 ? 20.513 -12.974 15.684 1.00 21.49 100 LYS A N 1
ATOM 756 C CA . LYS A 1 100 ? 21.917 -12.834 15.276 1.00 24.73 100 LYS A CA 1
ATOM 757 C C . LYS A 1 100 ? 22.125 -11.933 14.048 1.00 21.78 100 LYS A C 1
ATOM 758 O O . LYS A 1 100 ? 23.256 -11.671 13.639 1.00 31.09 100 LYS A O 1
ATOM 764 N N . ILE A 1 101 ? 21.028 -11.489 13.437 1.00 23.26 101 ILE A N 1
ATOM 765 C CA . ILE A 1 101 ? 21.104 -10.540 12.315 1.00 20.60 101 ILE A CA 1
ATOM 766 C C . ILE A 1 101 ? 22.002 -9.349 12.694 1.00 21.67 101 ILE A C 1
ATOM 767 O O . ILE A 1 101 ? 21.939 -8.821 13.836 1.00 21.72 101 ILE A O 1
ATOM 772 N N . SER A 1 102 ? 22.843 -8.914 11.760 1.00 21.13 102 SER A N 1
ATOM 773 C CA . SER A 1 102 ? 23.644 -7.728 12.061 1.00 21.81 102 SER A CA 1
ATOM 774 C C . SER A 1 102 ? 22.741 -6.494 12.125 1.00 22.45 102 SER A C 1
ATOM 775 O O . SER A 1 102 ? 21.782 -6.365 11.335 1.00 21.98 102 SER A O 1
ATOM 778 N N . PRO A 1 103 ? 23.026 -5.591 13.076 1.00 22.75 103 PRO A N 1
ATOM 779 C CA . PRO A 1 103 ? 22.283 -4.347 13.171 1.00 22.18 103 PRO A CA 1
ATOM 780 C C . PRO A 1 103 ? 22.238 -3.630 11.815 1.00 19.67 103 PRO A C 1
ATOM 781 O O . PRO A 1 103 ? 21.201 -3.089 11.439 1.00 19.98 103 PRO A O 1
ATOM 785 N N . THR A 1 104 ? 23.352 -3.646 11.087 1.00 18.85 104 THR A N 1
ATOM 786 C CA . THR A 1 104 ? 23.431 -2.962 9.799 1.00 15.61 104 THR A CA 1
ATOM 787 C C . THR A 1 104 ? 22.443 -3.530 8.785 1.00 16.18 104 THR A C 1
ATOM 788 O O . THR A 1 104 ? 21.667 -2.791 8.178 1.00 14.93 104 THR A O 1
ATOM 792 N N . ASN A 1 105 ? 22.422 -4.856 8.628 1.00 16.85 105 ASN A N 1
ATOM 793 C CA . ASN A 1 105 ? 21.494 -5.486 7.691 1.00 16.00 105 ASN A CA 1
ATOM 794 C C . ASN A 1 105 ? 20.038 -5.267 8.082 1.00 13.63 105 ASN A C 1
ATOM 795 O O . ASN A 1 105 ? 19.184 -4.976 7.226 1.00 15.80 105 ASN A O 1
ATOM 800 N N . LEU A 1 106 ? 19.765 -5.383 9.380 1.00 15.64 106 LEU A N 1
ATOM 801 C CA . LEU A 1 106 ? 18.428 -5.102 9.899 1.00 16.13 106 LEU A CA 1
ATOM 802 C C . LEU A 1 106 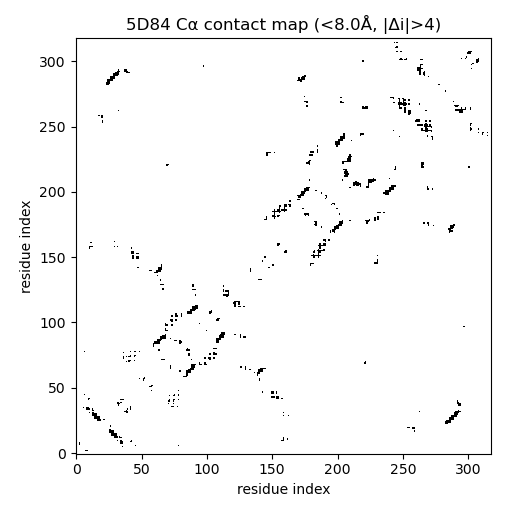? 17.983 -3.693 9.484 1.00 15.58 106 LEU A C 1
ATOM 803 O O . LEU A 1 106 ? 16.870 -3.482 8.992 1.00 14.66 106 LEU A O 1
ATOM 808 N N . LYS A 1 107 ? 18.856 -2.725 9.738 1.00 13.54 107 LYS A N 1
ATOM 809 C CA . LYS A 1 107 ? 18.526 -1.325 9.456 1.00 13.80 107 LYS A CA 1
ATOM 810 C C . LYS A 1 107 ? 18.342 -1.072 7.958 1.00 12.06 107 LYS A C 1
ATOM 811 O O . LYS A 1 107 ? 17.438 -0.333 7.574 1.00 13.74 107 LYS A O 1
ATOM 817 N N . ILE A 1 108 ? 19.156 -1.715 7.104 1.00 12.21 108 ILE A N 1
ATOM 818 C CA . ILE A 1 108 ? 19.009 -1.529 5.650 1.00 12.04 108 ILE A CA 1
ATOM 819 C C . ILE A 1 108 ? 17.670 -2.113 5.172 1.00 11.43 108 ILE A C 1
ATOM 820 O O . ILE A 1 108 ? 16.930 -1.480 4.440 1.00 11.50 108 ILE A O 1
ATOM 825 N N . ILE A 1 109 ? 17.368 -3.336 5.598 1.00 12.20 109 ILE A N 1
ATOM 826 C CA . ILE A 1 109 ? 16.101 -3.959 5.215 1.00 12.82 109 ILE A CA 1
ATOM 827 C C . ILE A 1 109 ? 14.900 -3.102 5.668 1.00 12.35 109 ILE A C 1
ATOM 828 O O . ILE A 1 109 ? 13.981 -2.873 4.884 1.00 12.25 109 ILE A O 1
ATOM 833 N N . LYS A 1 110 ? 14.935 -2.596 6.904 1.00 12.77 110 LYS A N 1
ATOM 834 C CA . LYS A 1 110 ? 13.835 -1.744 7.412 1.00 12.95 110 LYS A CA 1
ATOM 835 C C . LYS A 1 110 ? 13.795 -0.437 6.635 1.00 11.96 110 LYS A C 1
ATOM 836 O O . LYS A 1 110 ? 12.707 0.097 6.412 1.00 15.58 110 LYS A O 1
ATOM 842 N N . SER A 1 111 ? 14.959 0.082 6.230 1.00 11.67 111 SER A N 1
ATOM 843 C CA . SER A 1 111 ? 15.020 1.344 5.477 1.00 12.43 111 SER A CA 1
ATOM 844 C C . SER A 1 111 ? 14.280 1.246 4.148 1.00 12.28 111 SER A C 1
ATOM 845 O O . SER A 1 111 ? 13.654 2.215 3.691 1.00 12.92 111 SER A O 1
ATOM 848 N N . TYR A 1 112 ? 14.357 0.083 3.504 1.00 12.11 112 TYR A N 1
ATOM 849 C CA . TYR A 1 112 ? 13.598 -0.177 2.286 1.00 10.98 112 TYR A CA 1
ATOM 850 C C . TYR A 1 112 ? 12.112 -0.510 2.575 1.00 11.16 112 TYR A C 1
ATOM 851 O O . TYR A 1 112 ? 11.361 -0.835 1.657 1.00 13.11 112 TYR A O 1
ATOM 860 N N . GLY A 1 113 ? 11.677 -0.424 3.823 1.00 13.53 113 GLY A N 1
ATOM 861 C CA . GLY A 1 113 ? 10.232 -0.589 4.085 1.00 14.10 113 GLY A CA 1
ATOM 862 C C . GLY A 1 113 ? 9.743 -2.016 4.200 1.00 14.26 113 GLY A C 1
ATOM 863 O O . GLY A 1 113 ? 8.527 -2.264 4.274 1.00 14.42 113 GLY A O 1
ATOM 864 N N . ALA A 1 114 ? 10.684 -2.950 4.270 1.00 11.44 114 ALA A N 1
ATOM 865 C CA . ALA A 1 114 ? 10.282 -4.344 4.411 1.00 11.80 114 ALA A CA 1
ATOM 866 C C . ALA A 1 114 ? 9.920 -4.619 5.879 1.00 12.51 114 ALA A C 1
ATOM 867 O O . ALA A 1 114 ? 10.452 -3.993 6.796 1.00 13.57 114 ALA A O 1
ATOM 869 N N . ASN A 1 115 ? 8.997 -5.544 6.108 1.00 11.73 115 ASN A N 1
ATOM 870 C CA . ASN A 1 115 ? 8.725 -6.030 7.452 1.00 13.57 115 ASN A CA 1
ATOM 871 C C . ASN A 1 115 ? 9.783 -7.046 7.850 1.00 11.93 115 ASN A C 1
ATOM 872 O O . ASN A 1 115 ? 10.325 -7.789 7.007 1.00 12.41 115 ASN A O 1
ATOM 877 N N . VAL A 1 116 ? 10.017 -7.126 9.157 1.00 14.97 116 VAL A N 1
ATOM 878 C CA . VAL A 1 116 ? 10.943 -8.113 9.706 1.00 13.67 116 VAL A CA 1
ATOM 879 C C . VAL A 1 116 ? 10.243 -8.930 10.751 1.00 16.18 116 VAL A C 1
ATOM 880 O O . VAL A 1 116 ? 9.619 -8.385 11.661 1.00 20.58 116 VAL A O 1
ATOM 884 N N A GLU A 1 117 ? 10.331 -10.251 10.641 0.50 13.90 117 GLU A N 1
ATOM 885 N N B GLU A 1 117 ? 10.346 -10.252 10.616 0.50 14.51 117 GLU A N 1
ATOM 886 C CA A GLU A 1 117 ? 9.763 -11.088 11.661 0.50 14.96 117 GLU A CA 1
ATOM 887 C CA B GLU A 1 117 ? 9.805 -11.154 11.599 0.50 16.21 117 GLU A CA 1
ATOM 888 C C A GLU A 1 117 ? 10.930 -11.780 12.332 0.50 15.19 117 GLU A C 1
ATOM 889 C C B GLU A 1 117 ? 10.967 -11.790 12.329 0.50 16.44 117 GLU A C 1
ATOM 890 O O A GLU A 1 117 ? 11.504 -12.730 11.773 0.50 16.80 117 GLU A O 1
ATOM 891 O O B GLU A 1 117 ? 11.666 -12.657 11.781 0.50 17.68 117 GLU A O 1
ATOM 902 N N A MET A 1 118 ? 11.310 -11.277 13.504 0.50 17.39 118 MET A N 1
ATOM 903 N N B MET A 1 118 ? 11.172 -11.331 13.560 0.50 18.43 118 MET A N 1
ATOM 904 C CA A MET A 1 118 ? 12.412 -11.865 14.246 0.50 18.69 118 MET A CA 1
ATOM 905 C CA B MET A 1 118 ? 12.260 -11.786 14.402 0.50 19.66 118 MET A CA 1
ATOM 906 C C A MET A 1 118 ? 11.939 -12.967 15.195 0.50 19.78 118 MET A C 1
ATOM 907 C C B MET A 1 118 ? 11.855 -13.008 15.241 0.50 19.87 118 MET A C 1
ATOM 908 O O A MET A 1 118 ? 11.181 -12.718 16.134 0.50 25.83 118 MET A O 1
ATOM 909 O O B MET A 1 118 ? 11.051 -12.888 16.170 0.50 21.97 118 MET A O 1
ATOM 918 N N . VAL A 1 119 ? 12.387 -14.185 14.935 1.00 19.41 119 VAL A N 1
ATOM 919 C CA . VAL A 1 119 ? 12.117 -15.321 15.822 1.00 21.03 119 VAL A CA 1
ATOM 920 C C . VAL A 1 119 ? 12.945 -15.176 17.114 1.00 26.21 119 VAL A C 1
ATOM 921 O O . VAL A 1 119 ? 14.012 -14.554 17.092 1.00 29.94 119 VAL A O 1
ATOM 925 N N . GLU A 1 120 ? 12.447 -15.723 18.225 1.00 29.27 120 GLU A N 1
ATOM 926 C CA . GLU A 1 120 ? 13.102 -15.559 19.521 1.00 30.33 120 GLU A CA 1
ATOM 927 C C . GLU A 1 120 ? 13.535 -16.880 20.155 1.00 31.81 120 GLU A C 1
ATOM 928 O O . GLU A 1 120 ? 14.493 -16.916 20.944 1.00 35.79 120 GLU A O 1
ATOM 934 N N . GLU A 1 121 ? 12.811 -17.951 19.838 1.00 30.76 121 GLU A N 1
ATO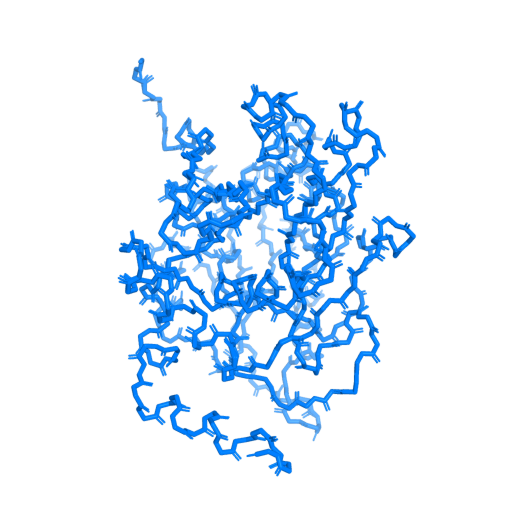M 935 C CA . GLU A 1 121 ? 13.017 -19.244 20.486 1.00 31.67 121 GLU A CA 1
ATOM 936 C C . GLU A 1 121 ? 14.147 -19.971 19.797 1.00 27.90 121 GLU A C 1
ATOM 937 O O . GLU A 1 121 ? 14.013 -20.336 18.646 1.00 29.69 121 GLU A O 1
ATOM 943 N N . PRO A 1 122 ? 15.260 -20.212 20.497 1.00 29.35 122 PRO A N 1
ATOM 944 C CA . PRO A 1 122 ? 16.213 -21.065 19.791 1.00 29.82 122 PRO A CA 1
ATOM 945 C C . PRO A 1 122 ? 15.700 -22.506 19.759 1.00 34.52 122 PRO A C 1
ATOM 946 O O . PRO A 1 122 ? 14.807 -22.865 20.550 1.00 37.01 122 PRO A O 1
ATOM 950 N N A ASP A 1 123 ? 16.250 -23.298 18.837 0.50 33.71 123 ASP A N 1
ATOM 951 N N B ASP A 1 123 ? 16.240 -23.335 18.869 0.50 34.53 123 ASP A N 1
ATOM 952 C CA A ASP A 1 123 ? 16.093 -24.742 18.848 0.50 39.43 123 ASP A CA 1
ATOM 953 C CA B ASP A 1 123 ? 15.912 -24.759 18.882 0.50 41.73 123 ASP A CA 1
ATOM 954 C C A ASP A 1 123 ? 16.748 -25.202 20.148 0.50 47.58 123 ASP A C 1
ATOM 955 C C B ASP A 1 123 ? 16.846 -25.427 19.885 0.50 49.57 123 ASP A C 1
ATOM 956 O O A ASP A 1 123 ? 17.644 -24.519 20.653 0.50 49.13 123 ASP A O 1
ATOM 957 O O B ASP A 1 123 ? 18.039 -25.142 19.891 0.50 45.57 123 ASP A O 1
ATOM 966 N N . ALA A 1 124 ? 16.297 -26.331 20.699 1.00 56.28 124 ALA A N 1
ATOM 967 C CA . ALA A 1 124 ? 16.966 -26.943 21.873 1.00 53.91 124 ALA A CA 1
ATOM 968 C C . ALA A 1 124 ? 18.529 -26.969 21.890 1.00 60.08 124 ALA A C 1
ATOM 969 O O . ALA A 1 124 ? 19.143 -26.835 22.967 1.00 50.54 124 ALA A O 1
ATOM 971 N N . HIS A 1 125 ? 19.139 -27.123 20.703 1.00 56.67 125 HIS A N 1
ATOM 972 C CA . HIS A 1 125 ? 20.601 -27.069 20.492 1.00 57.32 125 HIS A CA 1
ATOM 973 C C . HIS A 1 125 ? 21.166 -25.646 20.213 1.00 47.83 125 HIS A C 1
ATOM 974 O O . HIS A 1 125 ? 22.341 -25.488 19.871 1.00 42.63 125 HIS A O 1
ATOM 981 N N . GLY A 1 126 ? 20.325 -24.622 20.350 1.00 42.68 126 GLY A N 1
ATOM 982 C CA . GLY A 1 126 ? 20.808 -23.244 20.537 1.00 31.65 126 GLY A CA 1
ATOM 983 C C . GLY A 1 126 ? 20.712 -22.287 19.368 1.00 33.85 126 GLY A C 1
ATOM 984 O O . GLY A 1 126 ? 20.766 -21.052 19.537 1.00 39.91 126 GLY A O 1
ATOM 985 N N . GLY A 1 127 ? 20.583 -22.847 18.174 1.00 39.90 127 GLY A N 1
ATOM 986 C CA . GLY A 1 127 ? 20.419 -22.033 16.986 1.00 40.95 127 GLY A CA 1
ATOM 987 C C . GLY A 1 127 ? 18.974 -21.649 16.759 1.00 33.59 127 GLY A C 1
ATOM 988 O O . GLY A 1 127 ? 18.096 -21.860 17.624 1.00 39.31 127 GLY A O 1
ATOM 989 N N . TYR A 1 128 ? 18.736 -21.083 15.578 1.00 23.60 128 TYR A N 1
ATOM 990 C CA . TYR A 1 128 ? 17.416 -20.592 15.189 1.00 20.98 128 TYR A CA 1
ATOM 991 C C . TYR A 1 128 ? 16.961 -21.168 13.850 1.00 18.32 128 TYR A C 1
ATOM 992 O O . TYR A 1 128 ? 15.894 -20.817 13.343 1.00 21.07 128 TYR A O 1
ATOM 1001 N N . LEU A 1 129 ? 17.757 -22.045 13.252 1.00 23.55 129 LEU A N 1
ATOM 1002 C CA . LEU A 1 129 ? 17.422 -22.586 11.926 1.00 22.51 129 LEU A CA 1
ATOM 1003 C C . LEU A 1 129 ? 16.020 -23.232 11.842 1.00 19.79 129 LEU A C 1
ATOM 1004 O O . LEU A 1 129 ? 15.200 -22.881 10.980 1.00 19.81 129 LEU A O 1
ATOM 1009 N N . MET A 1 130 ? 15.730 -24.167 12.740 1.00 18.43 130 MET A N 1
ATOM 1010 C CA . MET A 1 130 ? 14.433 -24.860 12.645 1.00 21.22 130 MET A CA 1
ATOM 1011 C C . MET A 1 130 ? 13.291 -23.910 12.992 1.00 18.66 130 MET A C 1
ATOM 1012 O O . MET A 1 130 ? 12.167 -24.050 12.461 1.00 18.81 130 MET A O 1
ATOM 1017 N N . THR A 1 131 ? 13.597 -22.930 13.854 1.00 19.13 131 THR A N 1
ATOM 1018 C CA . THR A 1 131 ? 12.611 -21.943 14.273 1.00 17.11 131 THR A CA 1
ATOM 1019 C C . THR A 1 131 ? 12.259 -21.043 13.074 1.00 16.95 131 THR A C 1
ATOM 1020 O O . THR A 1 131 ? 11.077 -20.717 12.857 1.00 17.02 131 THR A O 1
ATOM 1024 N N A ARG A 1 132 ? 13.257 -20.663 12.281 0.50 15.73 132 ARG A N 1
ATOM 1025 N N B ARG A 1 132 ? 13.278 -20.633 12.317 0.50 16.22 132 ARG A N 1
ATOM 1026 C CA A ARG A 1 132 ? 13.006 -19.819 11.100 0.50 14.29 132 ARG A CA 1
ATOM 1027 C CA B ARG A 1 132 ? 13.056 -19.824 11.110 0.50 15.46 132 ARG A CA 1
ATOM 1028 C C A ARG A 1 132 ? 12.303 -20.541 9.950 0.50 14.4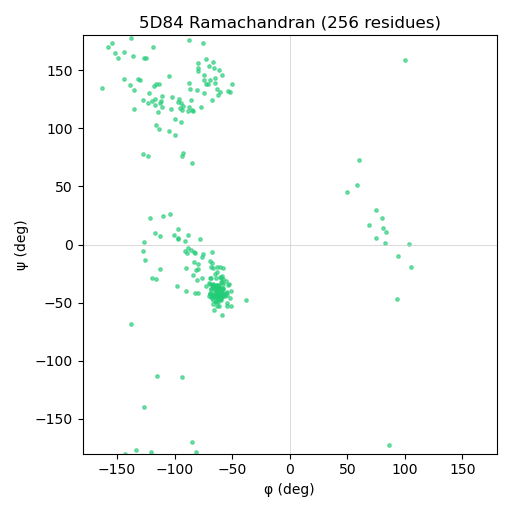5 132 ARG A C 1
ATOM 1029 C C B ARG A 1 132 ? 12.213 -20.581 10.080 0.50 14.53 132 ARG A C 1
ATOM 1030 O O A ARG A 1 132 ? 11.529 -19.932 9.206 0.50 16.53 132 ARG A O 1
ATOM 1031 O O B ARG A 1 132 ? 11.219 -20.054 9.590 0.50 13.23 132 ARG A O 1
ATOM 1046 N N . ILE A 1 133 ? 12.578 -21.837 9.816 1.00 15.17 133 ILE A N 1
ATOM 1047 C CA . ILE A 1 133 ? 11.890 -22.669 8.841 1.00 15.12 133 ILE A CA 1
ATOM 1048 C C . ILE A 1 133 ? 10.414 -22.769 9.235 1.00 13.58 133 ILE A C 1
ATOM 1049 O O . ILE A 1 133 ? 9.518 -22.567 8.388 1.00 14.02 133 ILE A O 1
ATOM 1054 N N . ALA A 1 134 ? 10.166 -23.004 10.534 1.00 13.44 134 ALA A N 1
ATOM 1055 C CA . ALA A 1 134 ? 8.795 -23.084 11.038 1.00 13.59 134 ALA A CA 1
ATOM 1056 C C . ALA A 1 134 ? 8.070 -21.756 10.882 1.00 14.51 134 ALA A C 1
ATOM 1057 O O . ALA A 1 134 ? 6.895 -21.726 10.557 1.00 14.67 134 ALA A O 1
ATOM 1059 N N A LYS A 1 135 ? 8.768 -20.648 11.129 0.57 14.55 135 LYS A N 1
ATOM 1060 N N B LYS A 1 135 ? 8.782 -20.656 11.130 0.43 14.82 135 LYS A N 1
ATOM 1061 C CA A LYS A 1 135 ? 8.108 -19.348 11.052 0.57 12.53 135 LYS A CA 1
ATOM 1062 C CA B LYS A 1 135 ? 8.163 -19.340 11.039 0.43 14.11 135 LYS A CA 1
ATOM 1063 C C A LYS A 1 135 ? 7.694 -19.011 9.615 0.57 12.70 135 LYS A C 1
ATOM 1064 C C B LYS A 1 135 ? 7.702 -19.023 9.623 0.43 13.08 135 LYS A C 1
ATOM 1065 O O A LYS A 1 135 ? 6.610 -18.435 9.387 0.57 12.77 135 LYS A O 1
ATOM 1066 O O B LYS A 1 135 ? 6.611 -18.459 9.422 0.43 13.59 135 LYS A O 1
ATOM 1077 N N . VAL A 1 136 ? 8.536 -19.363 8.640 1.00 12.38 136 VAL A N 1
ATOM 1078 C CA . VAL A 1 136 ? 8.151 -19.218 7.227 1.00 12.72 136 VAL A CA 1
ATOM 1079 C C . VAL A 1 136 ? 6.834 -19.954 6.958 1.00 13.12 136 VAL A C 1
ATOM 1080 O O . VAL A 1 136 ? 5.906 -19.392 6.373 1.00 12.17 136 VAL A O 1
ATOM 1084 N N . GLN A 1 137 ? 6.750 -21.221 7.388 1.00 12.69 137 GLN A N 1
ATOM 1085 C CA . GLN A 1 137 ? 5.504 -21.946 7.155 1.00 12.27 137 GLN A CA 1
ATOM 1086 C C .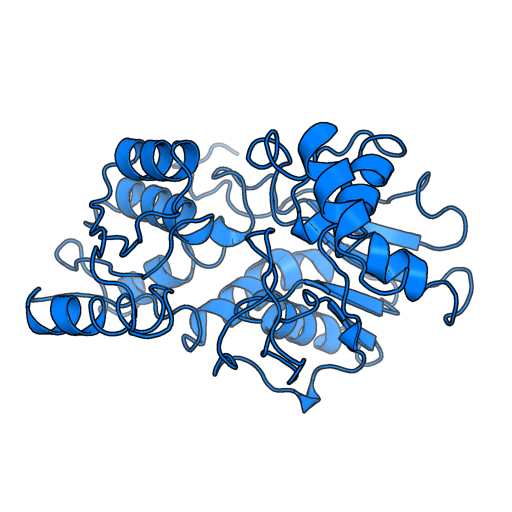 GLN A 1 137 ? 4.323 -21.346 7.901 1.00 12.10 137 GLN A C 1
ATOM 1087 O O . GLN A 1 137 ? 3.201 -21.322 7.363 1.00 13.47 137 GLN A O 1
ATOM 1093 N N . GLU A 1 138 ? 4.571 -20.811 9.106 1.00 11.51 138 GLU A N 1
ATOM 1094 C CA . GLU A 1 138 ? 3.490 -20.149 9.832 1.00 12.04 138 GLU A CA 1
ATOM 1095 C C . GLU A 1 138 ? 2.961 -18.949 9.041 1.00 11.93 138 GLU A C 1
ATOM 1096 O O . GLU A 1 138 ? 1.758 -18.723 8.973 1.00 14.66 138 GLU A O 1
ATOM 1102 N N . LEU A 1 139 ? 3.865 -18.166 8.470 1.00 12.01 139 LEU A N 1
ATOM 1103 C CA . LEU A 1 139 ? 3.448 -16.981 7.738 1.00 13.40 139 LEU A CA 1
ATOM 1104 C C . LEU A 1 139 ? 2.720 -17.380 6.475 1.00 12.62 139 LEU A C 1
ATOM 1105 O O . LEU A 1 139 ? 1.748 -16.733 6.082 1.00 13.46 139 LEU A O 1
ATOM 1110 N N . LEU A 1 140 ? 3.188 -18.437 5.813 1.00 13.28 140 LEU A N 1
ATOM 1111 C CA . LEU A 1 140 ? 2.475 -18.916 4.620 1.00 14.60 140 LEU A CA 1
ATOM 1112 C C . LEU A 1 140 ? 1.084 -19.425 4.952 1.00 14.71 140 LEU A C 1
ATOM 1113 O O . LEU A 1 140 ? 0.184 -19.392 4.110 1.00 15.68 140 LEU A O 1
ATOM 1118 N N . ALA A 1 141 ? 0.929 -19.916 6.177 1.00 13.82 141 ALA A N 1
ATOM 1119 C CA . ALA A 1 141 ? -0.367 -20.409 6.649 1.00 15.44 141 ALA A CA 1
ATOM 1120 C C . ALA A 1 141 ? -1.320 -19.283 6.999 1.00 18.39 141 ALA A C 1
ATOM 1121 O O . ALA A 1 141 ? -2.538 -19.465 6.880 1.00 23.63 141 ALA A O 1
ATOM 1123 N N . THR A 1 142 ? -0.779 -18.125 7.410 1.00 15.26 142 THR A N 1
ATOM 1124 C CA . THR A 1 142 ? -1.611 -17.088 8.009 1.00 16.37 142 THR A CA 1
ATOM 1125 C C . THR A 1 142 ? -1.740 -15.827 7.172 1.00 16.70 142 THR A C 1
ATOM 1126 O O . THR A 1 142 ? -2.675 -15.064 7.363 1.00 20.33 142 THR A O 1
ATOM 1130 N N . ILE A 1 143 ? -0.812 -15.600 6.257 1.00 15.48 143 ILE A N 1
ATOM 1131 C CA . ILE A 1 143 ? -0.895 -14.442 5.388 1.00 14.80 143 ILE A CA 1
ATOM 1132 C C . ILE A 1 143 ? -1.465 -14.932 4.075 1.00 15.78 143 ILE A C 1
ATOM 1133 O O . ILE A 1 143 ? -0.815 -15.678 3.317 1.00 19.30 143 ILE A O 1
ATOM 1138 N N . ASP A 1 144 ? -2.708 -14.553 3.838 1.00 16.67 144 ASP A N 1
ATOM 1139 C CA . ASP A 1 144 ? -3.338 -14.881 2.596 1.00 15.54 144 ASP A CA 1
ATOM 1140 C C . ASP A 1 144 ? -2.621 -14.169 1.417 1.00 15.35 144 ASP A C 1
ATOM 1141 O O . ASP A 1 144 ? -2.161 -13.014 1.541 1.00 17.96 144 ASP A O 1
ATOM 1146 N N . ASP A 1 145 ? -2.534 -14.852 0.291 1.00 16.13 145 ASP A N 1
ATOM 1147 C CA . ASP A 1 145 ? -1.908 -14.322 -0.905 1.00 12.13 145 ASP A CA 1
ATOM 1148 C C . ASP A 1 145 ? -0.430 -13.973 -0.628 1.00 12.43 145 ASP A C 1
ATOM 1149 O O . ASP A 1 145 ? -0.038 -12.785 -0.515 1.00 13.28 145 ASP A O 1
ATOM 1154 N N . ALA A 1 146 ? 0.386 -15.011 -0.505 1.00 13.04 146 ALA A N 1
ATOM 1155 C CA . ALA A 1 146 ? 1.799 -14.863 -0.249 1.00 13.09 146 ALA A CA 1
ATOM 1156 C C . ALA A 1 146 ? 2.592 -15.604 -1.306 1.00 12.23 146 ALA A C 1
ATOM 1157 O O . ALA A 1 146 ? 2.064 -16.517 -1.938 1.00 18.13 146 ALA A O 1
ATOM 1159 N N . TYR A 1 147 ? 3.858 -15.243 -1.444 1.00 13.01 147 TYR A N 1
ATOM 1160 C CA . TYR A 1 147 ? 4.781 -15.925 -2.344 1.00 12.65 147 TYR A CA 1
ATOM 1161 C C . TYR A 1 147 ? 6.092 -16.148 -1.607 1.00 11.67 147 TYR A C 1
ATOM 1162 O O . TYR A 1 147 ? 6.731 -15.201 -1.181 1.00 13.43 147 TYR A O 1
ATOM 1171 N N . TRP A 1 148 ? 6.451 -17.415 -1.413 1.00 12.95 148 TRP A N 1
ATOM 1172 C CA . TRP A 1 148 ? 7.701 -17.789 -0.774 1.00 12.44 148 TRP A CA 1
ATOM 1173 C C . TRP A 1 148 ? 8.817 -17.811 -1.818 1.00 11.18 148 TRP A C 1
ATOM 1174 O O . TRP A 1 148 ? 8.782 -18.576 -2.758 1.00 12.35 148 TRP A O 1
ATOM 1185 N N . ILE A 1 149 ? 9.795 -16.930 -1.651 1.00 11.40 149 ILE A N 1
ATOM 1186 C CA . ILE A 1 149 ? 10.937 -16.895 -2.535 1.00 11.98 149 ILE A CA 1
ATOM 1187 C C . ILE A 1 149 ? 11.620 -18.282 -2.605 1.00 12.17 149 ILE A C 1
ATOM 1188 O O . ILE A 1 149 ? 12.011 -18.713 -3.683 1.00 13.34 149 ILE A O 1
ATOM 1193 N N . ASN A 1 150 ? 11.734 -18.959 -1.460 1.00 12.47 150 ASN A N 1
ATOM 1194 C CA . ASN A 1 150 ? 12.147 -20.374 -1.416 1.00 13.33 150 ASN A CA 1
ATOM 1195 C C . ASN A 1 150 ? 13.531 -20.550 -2.065 1.00 13.98 150 ASN A C 1
ATOM 1196 O O . ASN A 1 150 ? 13.717 -21.385 -2.956 1.00 12.17 150 ASN A O 1
ATOM 1201 N N . GLN A 1 151 ? 14.489 -19.737 -1.618 1.00 12.57 151 GLN A N 1
ATOM 1202 C CA . GLN A 1 151 ? 15.810 -19.624 -2.240 1.00 10.21 151 GLN A CA 1
ATOM 1203 C C . GLN A 1 151 ? 16.565 -20.952 -2.446 1.00 11.67 151 GLN A C 1
ATOM 1204 O O . GLN A 1 151 ? 17.322 -21.079 -3.392 1.00 13.74 151 GLN A O 1
ATOM 1210 N N . TYR A 1 152 ? 16.382 -21.909 -1.526 1.00 10.70 152 TYR A N 1
ATOM 1211 C CA . TYR A 1 152 ? 17.130 -23.169 -1.614 1.00 11.76 152 TYR A CA 1
ATOM 1212 C C . TYR A 1 152 ? 16.551 -24.144 -2.626 1.00 11.63 152 TYR A C 1
ATOM 1213 O O . TYR A 1 152 ? 17.234 -25.104 -3.027 1.00 13.13 152 TYR A O 1
ATOM 1222 N N . ALA A 1 153 ? 15.310 -23.932 -3.049 1.00 11.48 153 ALA A N 1
ATOM 1223 C CA . ALA A 1 153 ? 14.608 -24.900 -3.921 1.00 12.84 153 ALA A CA 1
ATOM 1224 C C . ALA A 1 153 ? 14.055 -24.277 -5.208 1.00 14.31 153 ALA A C 1
ATOM 1225 O O . ALA A 1 153 ? 13.669 -24.986 -6.114 1.00 17.54 153 ALA A O 1
ATOM 1227 N N . ASN A 1 154 ? 14.015 -22.941 -5.295 1.00 12.17 154 ASN A N 1
ATOM 1228 C CA . ASN A 1 154 ? 13.342 -22.296 -6.420 1.00 12.22 154 ASN A CA 1
ATOM 1229 C C . ASN A 1 154 ? 14.223 -22.356 -7.671 1.00 10.43 154 ASN A C 1
ATOM 1230 O O . ASN A 1 154 ? 15.320 -21.761 -7.694 1.00 13.57 154 ASN A O 1
ATOM 1235 N N . GLU A 1 155 ? 13.743 -23.012 -8.727 1.00 12.24 155 GLU A N 1
ATOM 1236 C CA . GLU A 1 155 ? 14.527 -23.118 -9.970 1.00 13.11 155 GLU A CA 1
ATOM 1237 C C . GLU A 1 155 ? 14.819 -21.729 -10.544 1.00 12.64 155 GLU A C 1
ATOM 1238 O O . GLU A 1 155 ? 15.812 -21.557 -11.239 1.00 12.38 155 GLU A O 1
ATOM 1244 N N . LEU A 1 156 ? 13.948 -20.750 -10.268 1.00 13.16 156 LEU A N 1
ATOM 1245 C CA . LEU A 1 156 ? 14.179 -19.387 -10.789 1.00 12.57 156 LEU A CA 1
ATOM 1246 C C . LEU A 1 156 ? 15.462 -18.752 -10.228 1.00 11.81 156 LEU A C 1
ATOM 1247 O O . LEU A 1 156 ? 16.012 -17.843 -10.844 1.00 12.89 156 LEU A O 1
ATOM 1252 N N . ASN A 1 157 ? 15.923 -19.211 -9.059 1.00 10.91 157 ASN A N 1
ATOM 1253 C CA . ASN A 1 157 ? 17.219 -18.778 -8.505 1.00 10.60 157 ASN A CA 1
ATOM 1254 C C . ASN A 1 157 ? 18.368 -19.114 -9.467 1.00 11.26 157 ASN A C 1
ATOM 1255 O O . ASN A 1 157 ? 19.019 -18.221 -10.000 1.00 11.61 157 ASN A O 1
ATOM 1260 N N . TRP A 1 158 ? 18.572 -20.403 -9.777 1.00 10.90 158 TRP A N 1
ATOM 1261 C CA . TRP A 1 158 ? 19.640 -20.719 -10.714 1.00 11.16 158 TRP A CA 1
ATOM 1262 C C . TRP A 1 158 ? 19.408 -20.112 -12.105 1.00 11.09 158 TRP A C 1
ATOM 1263 O O . TRP A 1 158 ? 20.377 -19.701 -12.775 1.00 12.33 158 TRP A O 1
ATOM 1274 N N . GLN A 1 159 ? 18.140 -20.054 -12.536 1.00 10.07 159 GLN A N 1
ATOM 1275 C CA . GLN A 1 159 ? 17.844 -19.492 -13.838 1.00 10.93 159 GLN A CA 1
ATOM 1276 C C . GLN A 1 159 ? 18.268 -18.021 -13.918 1.00 10.72 159 GLN A C 1
ATOM 1277 O O . GLN A 1 159 ? 18.731 -17.570 -14.987 1.00 12.28 159 GLN A O 1
ATOM 1283 N N . SER A 1 160 ? 18.138 -17.292 -12.800 1.00 11.55 160 SER A N 1
ATOM 1284 C CA . SER A 1 160 ? 18.509 -15.866 -12.817 1.00 11.40 160 SER A CA 1
ATOM 1285 C C . SER A 1 160 ? 20.020 -15.743 -13.106 1.00 10.60 160 SER A C 1
ATOM 1286 O O . SER A 1 160 ? 20.473 -14.780 -13.754 1.00 12.35 160 SER A O 1
ATOM 1289 N N . HIS A 1 161 ? 20.803 -16.703 -12.595 1.00 11.59 161 HIS A N 1
ATOM 1290 C CA . HIS A 1 161 ? 22.240 -16.665 -12.775 1.00 11.00 161 HIS A CA 1
ATOM 1291 C C . HIS A 1 161 ? 22.679 -17.182 -14.130 1.00 10.78 161 HIS A C 1
ATOM 1292 O O . HIS A 1 161 ? 23.669 -16.703 -14.697 1.00 12.22 161 HIS A O 1
ATOM 1299 N N . TYR A 1 162 ? 21.914 -18.126 -14.675 1.00 11.54 162 TYR A N 1
ATOM 1300 C CA . TYR A 1 162 ? 22.130 -18.595 -16.038 1.00 11.20 162 TYR A CA 1
ATOM 1301 C C . TYR A 1 162 ? 21.963 -17.443 -17.033 1.00 12.18 162 TYR A C 1
ATOM 1302 O O . TYR A 1 162 ? 22.819 -17.243 -17.905 1.00 13.23 162 TYR A O 1
ATOM 1311 N N . HIS A 1 163 ? 20.879 -16.678 -16.859 1.00 12.94 163 HIS A N 1
ATOM 1312 C CA . HIS A 1 163 ? 20.610 -15.529 -17.735 1.00 13.43 163 HIS A CA 1
ATOM 1313 C C . HIS A 1 163 ? 21.354 -14.259 -17.337 1.00 13.12 163 HIS A C 1
ATOM 1314 O O . HIS A 1 163 ? 21.439 -13.326 -18.149 1.00 15.72 163 HIS A O 1
ATOM 1321 N N . GLY A 1 164 ? 21.884 -14.244 -16.119 1.00 13.24 164 GLY A N 1
ATOM 1322 C CA . GLY A 1 164 ? 22.511 -13.072 -15.518 1.00 11.95 164 GLY A CA 1
ATOM 1323 C C . GLY A 1 164 ? 24.020 -13.087 -15.772 1.00 12.53 164 GLY A C 1
ATOM 1324 O O . GLY A 1 164 ? 24.464 -12.999 -16.933 1.00 12.75 164 GLY A O 1
ATOM 1325 N N . ALA A 1 165 ? 24.822 -13.234 -14.710 1.00 12.00 165 ALA A N 1
ATOM 1326 C CA . ALA A 1 165 ? 26.283 -13.254 -14.900 1.00 12.05 165 ALA A CA 1
ATOM 1327 C C . ALA A 1 165 ? 26.771 -14.400 -15.818 1.00 11.00 165 ALA A C 1
ATOM 1328 O O . ALA A 1 165 ? 27.756 -14.254 -16.512 1.00 13.02 165 ALA A O 1
ATOM 1330 N N . GLY A 1 166 ? 26.083 -15.537 -15.804 1.00 10.54 166 GLY A N 1
ATOM 1331 C CA . GLY A 1 166 ? 26.532 -16.662 -16.635 1.00 12.84 166 GLY A CA 1
ATOM 1332 C C . GLY A 1 166 ? 26.557 -16.264 -18.100 1.00 10.78 166 GLY A C 1
ATOM 1333 O O . GLY A 1 166 ? 27.528 -16.536 -18.817 1.00 12.13 166 GLY A O 1
ATOM 1334 N N . THR A 1 167 ? 25.485 -15.610 -18.545 1.00 12.45 167 THR A N 1
ATOM 1335 C CA . THR A 1 167 ? 25.398 -15.137 -19.927 1.00 11.31 167 THR A CA 1
ATOM 1336 C C . THR A 1 167 ? 26.450 -14.074 -20.240 1.00 13.68 167 THR A C 1
ATOM 1337 O O . THR A 1 167 ? 27.100 -14.111 -21.286 1.00 14.09 167 THR A O 1
ATOM 1341 N N . GLU A 1 168 ? 26.625 -13.123 -19.323 1.00 12.57 168 GLU A N 1
ATOM 1342 C CA . GLU A 1 168 ? 27.624 -12.045 -19.536 1.00 11.84 168 GLU A CA 1
ATOM 1343 C C . GLU A 1 168 ? 29.034 -12.603 -19.539 1.00 11.81 168 GLU A C 1
ATOM 1344 O O . GLU A 1 168 ? 29.854 -12.153 -20.323 1.00 13.22 168 GLU A O 1
ATOM 1350 N N . ILE A 1 169 ? 29.308 -13.607 -18.694 1.00 11.04 169 ILE A N 1
ATOM 1351 C CA . ILE A 1 169 ? 30.632 -14.252 -18.681 1.00 11.91 169 ILE A CA 1
ATOM 1352 C C . ILE A 1 169 ? 30.967 -14.878 -20.042 1.00 11.79 169 ILE A C 1
ATOM 1353 O O . ILE A 1 169 ? 32.071 -14.686 -20.550 1.00 14.65 169 ILE A O 1
ATOM 1358 N N . VAL A 1 170 ? 30.036 -15.642 -20.632 1.00 13.31 170 VAL A N 1
ATOM 1359 C CA . VAL A 1 170 ? 30.364 -16.292 -21.922 1.00 15.85 170 VAL A CA 1
ATOM 1360 C C . VAL A 1 170 ? 30.448 -15.303 -23.082 1.00 15.39 170 VAL A C 1
ATOM 1361 O O . VAL A 1 170 ? 31.151 -15.558 -24.077 1.00 18.36 170 VAL A O 1
ATOM 1365 N N A GLU A 1 171 ? 29.753 -14.175 -22.949 0.50 15.00 171 GLU A N 1
ATOM 1366 N N B GLU A 1 171 ? 29.742 -14.187 -22.969 0.50 14.73 171 GLU A N 1
ATOM 1367 C CA A GLU A 1 171 ? 29.796 -13.134 -23.974 0.50 16.64 171 GLU A CA 1
ATOM 1368 C CA B GLU A 1 171 ? 29.837 -13.182 -24.010 0.50 15.66 171 GLU A CA 1
ATOM 1369 C C A GLU A 1 171 ? 31.111 -12.354 -23.937 0.50 16.91 171 GLU A C 1
ATOM 1370 C C B GLU A 1 171 ? 31.218 -12.523 -23.961 0.50 16.15 171 GLU A C 1
ATOM 1371 O O A GLU A 1 171 ? 31.545 -11.830 -24.967 0.50 19.25 171 GLU A O 1
ATOM 1372 O O B GLU A 1 171 ? 31.834 -12.307 -25.007 0.50 18.58 171 GLU A O 1
ATOM 1383 N N . THR A 1 172 ? 31.713 -12.251 -22.749 1.00 15.99 172 THR A N 1
ATOM 1384 C CA . THR A 1 172 ? 32.991 -11.532 -22.551 1.00 15.23 172 THR A CA 1
ATOM 1385 C C . THR A 1 172 ? 34.225 -12.448 -22.715 1.00 15.83 172 THR A C 1
ATOM 1386 O O . THR A 1 172 ? 35.135 -12.169 -23.499 1.00 17.29 172 THR A O 1
ATOM 1390 N N . ILE A 1 173 ? 34.216 -13.558 -21.982 1.00 13.43 173 ILE A N 1
ATOM 1391 C CA . ILE A 1 173 ? 35.334 -14.493 -21.951 1.00 13.76 173 ILE A CA 1
ATOM 1392 C C . ILE A 1 173 ? 35.055 -15.554 -23.022 1.00 14.48 173 ILE A C 1
ATOM 1393 O O . ILE A 1 173 ? 34.565 -16.658 -22.719 1.00 14.77 173 ILE A O 1
ATOM 1398 N N . LYS A 1 174 ? 35.328 -15.188 -24.270 1.00 14.52 174 LYS A N 1
ATOM 1399 C CA . LYS A 1 174 ? 35.092 -16.068 -25.412 1.00 14.57 174 LYS A CA 1
ATOM 1400 C C . LYS A 1 174 ? 36.225 -17.067 -25.580 1.00 15.63 174 LYS A C 1
ATOM 1401 O O . LYS A 1 174 ? 36.042 -18.127 -26.216 1.00 18.78 174 LYS A O 1
ATOM 1407 N N . GLN A 1 175 ? 37.400 -16.747 -25.037 1.00 15.20 175 GLN A N 1
ATOM 1408 C CA . GLN A 1 175 ? 38.500 -17.726 -25.012 1.00 14.62 175 GLN A CA 1
ATOM 1409 C C . GLN A 1 175 ? 38.105 -18.892 -24.081 1.00 13.96 175 GLN A C 1
ATOM 1410 O O . GLN A 1 175 ? 37.275 -18.741 -23.188 1.00 15.76 175 GLN A O 1
ATOM 1416 N N . PRO A 1 176 ? 38.720 -20.068 -24.282 1.00 15.30 176 PRO A N 1
ATOM 1417 C CA . PRO A 1 176 ? 38.358 -21.198 -23.415 1.00 13.85 176 PRO A CA 1
ATOM 1418 C C . PRO A 1 176 ? 38.481 -20.879 -21.917 1.00 13.80 176 PRO A C 1
ATOM 1419 O O . PRO A 1 176 ? 39.477 -20.304 -21.454 1.00 15.10 176 PRO A O 1
ATOM 1423 N N . ILE A 1 177 ? 37.433 -21.224 -21.176 1.00 13.40 177 ILE A N 1
ATOM 1424 C CA . ILE A 1 177 ? 37.424 -21.084 -19.735 1.00 12.60 177 ILE A CA 1
ATOM 1425 C C . ILE A 1 177 ? 37.883 -22.455 -19.202 1.00 11.62 177 ILE A C 1
ATOM 1426 O O . ILE A 1 177 ? 37.174 -23.468 -19.383 1.00 14.81 177 ILE A O 1
ATOM 1431 N N . ASP A 1 178 ? 39.033 -22.482 -18.539 1.00 12.02 178 ASP A N 1
ATOM 1432 C CA . ASP A 1 178 ? 39.561 -23.760 -18.020 1.00 10.35 178 ASP A CA 1
ATOM 1433 C C . ASP A 1 178 ? 38.929 -24.130 -16.694 1.00 11.55 178 ASP A C 1
ATOM 1434 O O . ASP A 1 178 ? 38.604 -25.302 -16.464 1.00 12.99 178 ASP A O 1
ATOM 1439 N N . TYR A 1 179 ? 38.756 -23.145 -15.809 1.00 10.60 179 TYR A N 1
ATOM 1440 C CA . TYR A 1 179 ? 38.142 -23.347 -14.489 1.00 11.49 179 TYR A CA 1
ATOM 1441 C C . TYR A 1 179 ? 37.143 -22.233 -14.213 1.00 10.92 179 TYR A C 1
ATOM 1442 O O . TYR A 1 179 ? 37.451 -21.080 -14.456 1.00 11.65 179 TYR A O 1
ATOM 1451 N N . PHE A 1 180 ? 35.951 -22.594 -13.754 1.00 10.47 180 PHE A N 1
ATOM 1452 C CA . PHE A 1 180 ? 34.963 -21.629 -13.228 1.00 10.20 180 PHE A CA 1
ATOM 1453 C C . PHE A 1 180 ? 34.849 -21.913 -11.735 1.00 9.85 180 PHE A C 1
ATOM 1454 O O . PHE A 1 180 ? 34.579 -23.052 -11.337 1.00 11.88 180 PHE A O 1
ATOM 1462 N N . VAL A 1 181 ? 35.117 -20.900 -10.907 1.00 9.58 181 VAL A N 1
ATOM 1463 C CA . VAL A 1 181 ? 35.207 -21.037 -9.467 1.00 10.28 181 VAL A CA 1
ATOM 1464 C C . VAL A 1 181 ? 34.154 -20.151 -8.813 1.00 10.16 181 VAL A C 1
ATOM 1465 O O . VAL A 1 181 ? 34.123 -18.937 -9.076 1.00 12.34 181 VAL A O 1
ATOM 1469 N N . ALA A 1 182 ? 33.269 -20.714 -7.981 1.00 9.21 182 ALA A N 1
ATOM 1470 C CA . ALA A 1 182 ? 32.218 -19.911 -7.354 1.00 9.11 182 ALA A CA 1
ATOM 1471 C C . ALA A 1 182 ? 31.940 -20.380 -5.968 1.00 9.81 182 ALA A C 1
ATOM 1472 O O . ALA A 1 182 ? 31.962 -21.594 -5.726 1.00 11.11 182 ALA A O 1
ATOM 1474 N N . PRO A 1 183 ? 31.669 -19.455 -5.042 1.00 9.73 183 PRO A N 1
ATOM 1475 C CA . PRO A 1 183 ? 31.229 -19.804 -3.716 1.00 9.10 183 PRO A CA 1
ATOM 1476 C C . PRO A 1 183 ? 29.783 -20.304 -3.704 1.00 8.96 183 PRO A C 1
ATOM 1477 O O . PRO A 1 183 ? 29.007 -19.985 -4.605 1.00 11.17 183 PRO A O 1
ATOM 1481 N N . VAL A 1 184 ? 29.428 -21.024 -2.640 1.00 8.80 184 VAL A N 1
ATOM 1482 C CA . VAL A 1 184 ? 28.084 -21.618 -2.537 1.00 10.23 184 VAL A CA 1
ATOM 1483 C C . VAL A 1 184 ? 27.392 -21.324 -1.224 1.00 9.65 184 VAL A C 1
ATOM 1484 O O . VAL A 1 184 ? 28.010 -21.322 -0.148 1.00 10.58 184 VAL A O 1
ATOM 1488 N N . SER A 1 185 ? 26.077 -21.094 -1.354 1.00 10.58 185 SER A N 1
ATOM 1489 C CA . SER A 1 185 ? 25.164 -21.167 -0.205 1.00 11.10 185 SER A CA 1
ATOM 1490 C C . SER A 1 185 ? 23.903 -21.885 -0.681 1.00 11.16 185 SER A C 1
ATOM 1491 O O . SER A 1 185 ? 23.647 -23.036 -0.253 1.00 14.22 185 SER A O 1
ATOM 1494 N N . THR A 1 186 ? 23.112 -21.253 -1.563 1.00 11.92 186 THR A N 1
ATOM 1495 C CA . THR A 1 186 ? 22.002 -21.989 -2.180 1.00 11.60 186 THR A CA 1
ATOM 1496 C C . THR A 1 186 ? 22.449 -22.896 -3.338 1.00 9.65 186 THR A C 1
ATOM 1497 O O . THR A 1 186 ? 21.719 -23.827 -3.739 1.00 13.02 186 THR A O 1
ATOM 1501 N N . THR A 1 187 ? 23.618 -22.576 -3.890 1.00 10.39 187 THR A N 1
ATOM 1502 C CA . THR A 1 187 ? 24.207 -23.141 -5.121 1.00 10.84 187 THR A CA 1
ATOM 1503 C C . THR A 1 187 ? 23.525 -22.614 -6.381 1.00 9.30 187 THR A C 1
ATOM 1504 O O . THR A 1 187 ? 23.852 -23.048 -7.488 1.00 10.90 187 THR A O 1
ATOM 1508 N N . GLY A 1 188 ? 22.602 -21.652 -6.237 1.00 11.94 188 GLY A N 1
ATOM 1509 C CA . GLY A 1 188 ? 21.949 -21.093 -7.430 1.00 10.97 188 GLY A CA 1
ATOM 1510 C C . GLY A 1 188 ? 22.979 -20.491 -8.389 1.00 11.11 188 GLY A C 1
ATOM 1511 O O . GLY A 1 188 ? 22.902 -20.693 -9.610 1.00 12.15 188 GLY A O 1
ATOM 1512 N N . SER A 1 189 ? 23.957 -19.758 -7.846 1.00 9.41 189 SER A N 1
ATOM 1513 C CA . SER A 1 189 ? 24.971 -19.135 -8.705 1.00 10.08 189 SER A CA 1
ATOM 1514 C C . SER A 1 189 ? 25.813 -20.153 -9.473 1.00 9.71 189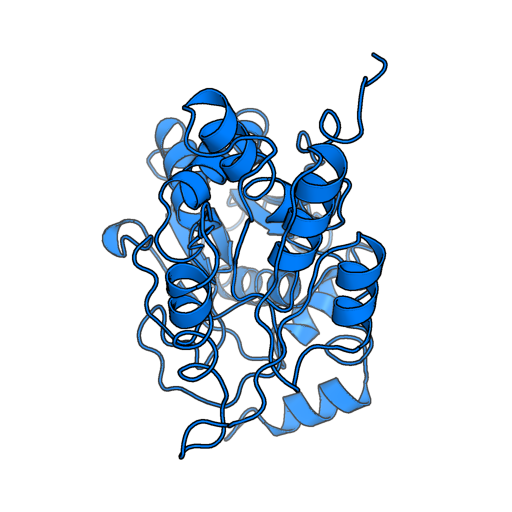 SER A C 1
ATOM 1515 O O . SER A 1 189 ? 25.942 -20.089 -10.682 1.00 11.78 189 SER A O 1
ATOM 1518 N N . ILE A 1 190 ? 26.393 -21.111 -8.751 1.00 9.94 190 ILE A N 1
ATOM 1519 C CA . ILE A 1 190 ? 27.284 -22.044 -9.429 1.00 10.72 190 ILE A CA 1
ATOM 1520 C C . ILE A 1 190 ? 26.475 -22.946 -10.379 1.00 10.53 190 ILE A C 1
ATOM 1521 O O . ILE A 1 190 ? 26.952 -23.260 -11.496 1.00 11.51 190 ILE A O 1
ATOM 1526 N N . MET A 1 191 ? 25.269 -23.365 -9.967 1.00 10.17 191 MET A N 1
ATOM 1527 C CA . MET A 1 191 ? 24.474 -24.156 -10.891 1.00 10.87 191 MET A CA 1
ATOM 1528 C C . MET A 1 191 ? 24.143 -23.364 -12.158 1.00 10.20 191 MET A C 1
ATOM 1529 O O . MET A 1 191 ? 24.359 -23.850 -13.281 1.00 12.21 191 MET A O 1
ATOM 1534 N N . GLY A 1 192 ? 23.575 -22.148 -12.005 1.00 11.25 192 GLY A N 1
ATOM 1535 C CA . GLY A 1 192 ? 23.100 -21.446 -13.209 1.00 12.06 192 GLY A CA 1
ATOM 1536 C C . GLY A 1 192 ? 24.246 -20.981 -14.095 1.00 11.60 192 GLY A C 1
ATOM 1537 O O . GLY A 1 192 ? 24.190 -21.115 -15.343 1.00 11.19 192 GLY A O 1
ATOM 1538 N N . MET A 1 193 ? 25.299 -20.439 -13.452 1.00 10.72 193 MET A N 1
ATOM 1539 C CA . MET A 1 193 ? 26.415 -19.916 -14.242 1.00 11.26 193 MET A CA 1
ATOM 1540 C C . MET A 1 193 ? 27.178 -21.042 -14.934 1.00 11.21 193 MET A C 1
ATOM 1541 O O . MET A 1 193 ? 27.581 -20.891 -16.098 1.00 12.07 193 MET A O 1
ATOM 1546 N N . SER A 1 194 ? 27.419 -22.147 -14.201 1.00 11.64 194 SER A N 1
ATOM 1547 C CA . SER A 1 194 ? 28.145 -23.267 -14.828 1.00 12.98 194 SER A CA 1
ATOM 1548 C C . SER A 1 194 ? 27.364 -23.863 -15.997 1.00 13.37 194 SER A C 1
ATOM 1549 O O . SER A 1 194 ? 27.960 -24.267 -16.991 1.00 14.75 194 SER A O 1
ATOM 1552 N N . ARG A 1 195 ? 26.031 -23.912 -15.870 1.00 12.43 195 ARG A N 1
ATOM 1553 C CA . ARG A 1 195 ? 25.192 -24.447 -16.951 1.00 12.45 195 ARG A CA 1
ATOM 1554 C C . ARG A 1 195 ? 25.325 -23.598 -18.228 1.00 12.92 195 ARG A C 1
ATOM 1555 O O . ARG A 1 195 ? 25.513 -24.128 -19.337 1.00 14.53 195 ARG A O 1
ATOM 1563 N N . LYS A 1 196 ? 25.302 -22.278 -18.069 1.00 13.74 196 LYS A N 1
ATOM 1564 C CA . LYS A 1 196 ? 25.513 -21.420 -19.255 1.00 12.84 196 LYS A CA 1
ATOM 1565 C C . LYS A 1 196 ? 26.951 -21.545 -19.806 1.00 14.20 196 LYS A C 1
ATOM 1566 O O . LYS A 1 196 ? 27.173 -21.713 -21.021 1.00 15.69 196 LYS A O 1
ATOM 1572 N N . ILE A 1 197 ? 27.921 -21.498 -18.904 1.00 12.52 197 ILE A N 1
ATOM 1573 C CA . ILE A 1 197 ? 29.326 -21.566 -19.328 1.00 14.23 197 ILE A CA 1
ATOM 1574 C C . ILE A 1 197 ? 29.631 -22.806 -20.160 1.00 16.13 197 ILE A C 1
ATOM 1575 O O . ILE A 1 197 ? 30.297 -22.716 -21.197 1.00 16.58 197 ILE A O 1
ATOM 1580 N N . LYS A 1 198 ? 29.116 -23.950 -19.705 1.00 14.95 198 LYS A N 1
ATOM 1581 C CA . LYS A 1 198 ? 29.440 -25.222 -20.351 1.00 13.44 198 LYS A CA 1
ATOM 1582 C C . LYS A 1 198 ? 28.711 -25.439 -21.661 1.00 15.79 198 LYS A C 1
ATOM 1583 O O . LYS A 1 198 ? 29.071 -26.338 -22.397 1.00 19.73 198 LYS A O 1
ATOM 1589 N N . GLU A 1 199 ? 27.712 -24.609 -21.995 1.00 14.10 199 GLU A N 1
ATOM 1590 C CA . GLU A 1 199 ? 27.176 -24.646 -23.350 1.00 16.55 199 GLU A CA 1
ATOM 1591 C C . GLU A 1 199 ? 28.201 -24.173 -24.383 1.00 19.00 199 GLU A C 1
ATOM 1592 O O . GLU A 1 199 ? 28.204 -24.660 -25.510 1.00 22.03 199 GLU A O 1
ATOM 1598 N N . VAL A 1 200 ? 29.043 -23.218 -24.000 1.00 19.31 200 VAL A N 1
ATOM 1599 C CA . VAL A 1 200 ? 30.030 -22.649 -24.892 1.00 20.99 200 VAL A CA 1
ATOM 1600 C C . VAL A 1 200 ? 31.388 -23.318 -24.662 1.00 19.29 200 VAL A C 1
ATOM 1601 O O . VAL A 1 200 ? 32.137 -23.537 -25.613 1.00 21.46 200 VAL A O 1
ATOM 1605 N N . HIS A 1 201 ? 31.680 -23.656 -23.400 1.00 18.45 201 HIS A N 1
ATOM 1606 C CA . HIS A 1 201 ? 32.977 -24.205 -22.981 1.00 16.44 201 HIS A CA 1
ATOM 1607 C C . HIS A 1 201 ? 32.759 -25.552 -22.303 1.00 16.18 201 HIS A C 1
ATOM 1608 O O . HIS A 1 201 ? 32.820 -25.657 -21.077 1.00 18.09 201 HIS A O 1
ATOM 1615 N N . PRO A 1 202 ? 32.493 -26.600 -23.119 1.00 21.02 202 PRO A N 1
ATOM 1616 C CA . PRO A 1 202 ? 32.073 -27.868 -22.507 1.00 18.99 202 PRO A CA 1
ATOM 1617 C C . PRO A 1 202 ? 33.117 -28.518 -21.611 1.00 20.93 202 PRO A C 1
ATOM 1618 O O . PRO A 1 202 ? 32.764 -29.357 -20.770 1.00 22.42 202 PRO A O 1
ATOM 1622 N N . ASN A 1 203 ? 34.387 -28.132 -21.760 1.00 20.68 203 ASN A N 1
ATOM 1623 C CA . ASN A 1 203 ? 35.432 -28.722 -20.940 1.00 19.85 203 ASN A CA 1
ATOM 1624 C C . ASN A 1 203 ? 35.831 -27.909 -19.697 1.00 16.64 203 ASN A C 1
ATOM 1625 O O . ASN A 1 203 ? 36.776 -28.277 -18.975 1.00 17.62 203 ASN A O 1
ATOM 1630 N N . ALA A 1 204 ? 35.109 -26.812 -19.439 1.00 15.52 204 ALA A N 1
ATOM 1631 C CA . ALA A 1 204 ? 35.371 -25.985 -18.247 1.00 14.23 204 ALA A CA 1
ATOM 1632 C C . ALA A 1 204 ? 35.175 -26.846 -17.023 1.00 12.83 204 ALA A C 1
ATOM 1633 O O . ALA A 1 204 ? 34.149 -27.545 -16.915 1.00 15.36 204 ALA A O 1
ATOM 1635 N N . GLN A 1 205 ? 36.132 -26.810 -16.104 1.00 11.90 205 GLN A N 1
ATOM 1636 C CA . GLN A 1 205 ? 35.995 -27.518 -14.817 1.00 11.40 205 GLN A CA 1
ATOM 1637 C C . GLN A 1 205 ? 35.271 -26.632 -13.813 1.00 10.51 205 GLN A C 1
ATOM 1638 O O . GLN A 1 205 ? 35.639 -25.461 -13.634 1.00 12.18 205 GLN A O 1
ATOM 1644 N N . ILE A 1 206 ? 34.283 -27.187 -13.102 1.00 10.93 206 ILE A N 1
ATOM 1645 C CA . ILE A 1 206 ? 33.430 -26.407 -12.232 1.00 10.00 206 ILE A CA 1
ATOM 1646 C C . ILE A 1 206 ? 33.870 -26.645 -10.783 1.00 9.34 206 ILE A C 1
ATOM 1647 O O . ILE A 1 206 ? 33.790 -27.773 -10.266 1.00 11.68 206 ILE A O 1
ATOM 1652 N N . VAL A 1 207 ? 34.335 -25.586 -10.120 1.00 11.48 207 VAL A N 1
ATOM 1653 C CA . VAL A 1 207 ? 34.929 -25.681 -8.791 1.00 8.62 207 VAL A CA 1
ATOM 1654 C C . VAL A 1 207 ? 34.063 -24.948 -7.785 1.00 10.02 207 VAL A C 1
ATOM 1655 O O . VAL A 1 207 ? 33.922 -23.700 -7.852 1.00 11.17 207 VAL A O 1
ATOM 1659 N N . ALA A 1 208 ? 33.476 -25.683 -6.867 1.00 9.91 208 ALA A N 1
ATOM 1660 C CA . ALA A 1 208 ? 32.687 -25.098 -5.805 1.00 10.58 208 ALA A CA 1
ATOM 1661 C C . ALA A 1 208 ? 33.591 -24.758 -4.648 1.00 9.86 208 ALA A C 1
ATOM 1662 O O . ALA A 1 208 ? 34.464 -25.567 -4.253 1.00 11.47 208 ALA A O 1
ATOM 1664 N N . VAL A 1 209 ? 33.346 -23.583 -4.053 1.00 10.66 209 VAL A N 1
ATOM 1665 C CA . VAL A 1 209 ? 34.084 -23.123 -2.878 1.00 10.36 209 VAL A CA 1
ATOM 1666 C C . VAL A 1 209 ? 33.085 -22.990 -1.741 1.00 9.33 209 VAL A C 1
ATOM 1667 O O . VAL A 1 209 ? 32.084 -22.292 -1.867 1.00 10.46 209 VAL A O 1
ATOM 1671 N N . ASP A 1 210 ? 33.311 -23.729 -0.662 1.00 10.32 210 ASP A N 1
ATOM 1672 C CA . ASP A 1 210 ? 32.372 -23.758 0.437 1.00 9.73 210 ASP A CA 1
ATOM 1673 C C . ASP A 1 210 ? 33.104 -23.430 1.739 1.00 10.95 210 ASP A C 1
ATOM 1674 O O . ASP A 1 210 ? 34.341 -23.530 1.815 1.00 11.21 210 ASP A O 1
ATOM 1679 N N . ALA A 1 211 ? 32.352 -23.017 2.758 1.00 10.76 211 ALA A N 1
ATOM 1680 C CA . ALA A 1 211 ? 32.920 -22.847 4.107 1.00 11.93 211 ALA A CA 1
ATOM 1681 C C . ALA A 1 211 ? 33.203 -24.189 4.796 1.00 12.09 211 ALA A C 1
ATOM 1682 O O . ALA A 1 211 ? 32.364 -25.112 4.746 1.00 12.93 211 ALA A O 1
ATOM 1684 N N . LYS A 1 212 ? 34.351 -24.280 5.466 1.00 12.57 212 LYS A N 1
ATOM 1685 C CA . LYS A 1 212 ? 34.567 -25.380 6.392 1.00 12.77 212 LYS A CA 1
ATOM 1686 C C . LYS A 1 212 ? 33.393 -25.450 7.366 1.00 14.35 212 LYS A C 1
ATOM 1687 O O . LYS A 1 212 ? 32.963 -24.437 7.924 1.00 15.24 212 LYS A O 1
ATOM 1693 N N . GLY A 1 213 ? 32.834 -26.650 7.541 1.00 14.18 213 GLY A N 1
ATOM 1694 C CA . GLY A 1 213 ? 31.713 -26.839 8.438 1.00 16.19 213 GLY A CA 1
ATOM 1695 C C . GLY A 1 213 ? 30.351 -26.757 7.782 1.00 17.05 213 GLY A C 1
ATOM 1696 O O . GLY A 1 213 ? 29.345 -27.088 8.404 1.00 21.93 213 GLY A O 1
ATOM 1697 N N . SER A 1 214 ? 30.295 -26.324 6.525 1.00 13.28 214 SER A N 1
ATOM 1698 C CA . SER A 1 214 ? 29.031 -26.261 5.807 1.00 12.43 214 SER A CA 1
ATOM 1699 C C . SER A 1 214 ? 28.591 -27.687 5.415 1.00 13.07 214 SER A C 1
ATOM 1700 O O . SER A 1 214 ? 29.427 -28.502 5.026 1.00 14.18 214 SER A O 1
ATOM 1703 N N . VAL A 1 215 ? 27.295 -27.980 5.488 1.00 12.20 215 VAL A N 1
ATOM 1704 C CA . VAL A 1 215 ? 26.827 -29.337 5.209 1.00 13.19 215 VAL A CA 1
ATOM 1705 C C . VAL A 1 215 ? 26.525 -29.579 3.718 1.00 12.95 215 VAL A C 1
ATOM 1706 O O . VAL A 1 215 ? 26.176 -30.691 3.310 1.00 14.80 215 VAL A O 1
ATOM 1710 N N . ILE A 1 216 ? 26.668 -28.542 2.888 1.00 13.10 216 ILE A N 1
ATOM 1711 C CA . ILE A 1 216 ? 26.283 -28.654 1.481 1.00 13.20 216 ILE A CA 1
ATOM 1712 C C . ILE A 1 216 ? 26.911 -29.872 0.810 1.00 13.42 216 ILE A C 1
ATOM 1713 O O . ILE A 1 216 ? 26.204 -30.634 0.086 1.00 15.23 216 ILE A O 1
ATOM 1718 N N . PHE A 1 217 ? 28.213 -30.058 1.045 1.00 12.58 217 PHE A N 1
ATOM 1719 C CA . PHE A 1 217 ? 28.941 -31.222 0.504 1.00 14.35 217 PHE A CA 1
ATOM 1720 C C . PHE A 1 217 ? 29.313 -32.192 1.613 1.00 17.14 217 PHE A C 1
ATOM 1721 O O . PHE A 1 217 ? 30.252 -32.979 1.474 1.00 20.56 217 PHE A O 1
ATOM 1729 N N . GLY A 1 218 ? 28.562 -32.165 2.707 1.00 16.95 218 GLY A N 1
ATOM 1730 C CA . GLY A 1 218 ? 28.729 -33.195 3.744 1.00 20.04 218 GLY A CA 1
ATOM 1731 C C . GLY A 1 218 ? 29.898 -32.981 4.697 1.00 22.30 218 GLY A C 1
ATOM 1732 O O . GLY A 1 218 ? 30.386 -33.930 5.318 1.00 28.37 218 GLY A O 1
ATOM 1733 N N . ASP A 1 219 ? 30.359 -31.745 4.837 1.00 20.90 219 ASP A N 1
ATOM 1734 C CA . ASP A 1 219 ? 31.441 -31.495 5.787 1.00 21.06 219 ASP A CA 1
ATOM 1735 C C . ASP A 1 219 ? 30.910 -31.648 7.240 1.00 24.43 219 ASP A C 1
ATOM 1736 O O . ASP A 1 219 ? 29.687 -31.514 7.482 1.00 28.53 219 ASP A O 1
ATOM 1741 N N . LYS A 1 220 ? 31.809 -31.991 8.177 1.00 28.68 220 LYS A N 1
ATOM 1742 C CA . LYS A 1 220 ? 31.463 -32.062 9.610 1.00 35.86 220 LYS A CA 1
ATOM 1743 C C . LYS A 1 220 ? 31.183 -30.615 10.082 1.00 30.17 220 LYS A C 1
ATOM 1744 O O . LYS A 1 220 ? 32.021 -29.742 9.894 1.00 30.43 220 LYS A O 1
ATOM 1750 N N . PRO A 1 221 ? 29.989 -30.362 10.651 1.00 30.40 221 PRO A N 1
ATOM 1751 C CA . PRO A 1 221 ? 29.597 -29.014 11.111 1.00 30.48 221 PRO A CA 1
ATOM 1752 C C . PRO A 1 221 ? 30.497 -28.481 12.242 1.00 33.58 221 PRO A C 1
ATOM 1753 O O . PRO A 1 221 ? 30.828 -29.208 13.180 1.00 36.11 221 PRO A O 1
ATOM 1757 N N . ILE A 1 222 ? 30.922 -27.230 12.107 1.00 26.23 222 ILE A N 1
ATOM 1758 C CA . ILE A 1 222 ? 31.662 -26.517 13.138 1.00 26.43 222 ILE A CA 1
ATOM 1759 C C . ILE A 1 222 ? 31.009 -25.156 13.157 1.00 22.81 222 ILE A C 1
ATOM 1760 O O . ILE A 1 222 ? 30.313 -24.797 12.189 1.00 24.56 222 ILE A O 1
ATOM 1765 N N . ASN A 1 223 ? 31.212 -24.399 14.243 1.00 21.70 223 ASN A N 1
ATOM 1766 C CA . ASN A 1 223 ? 30.737 -23.021 14.276 1.00 21.76 223 ASN A CA 1
ATOM 1767 C C . ASN A 1 223 ? 31.438 -22.181 13.183 1.00 19.07 223 ASN A C 1
ATOM 1768 O O . ASN A 1 223 ? 32.677 -22.178 13.085 1.00 25.14 223 ASN A O 1
ATOM 1773 N N . ARG A 1 224 ? 30.649 -21.482 12.370 1.00 19.93 224 ARG A N 1
ATOM 1774 C CA . ARG A 1 224 ? 31.170 -20.638 11.283 1.00 19.57 224 ARG A CA 1
ATOM 1775 C C . ARG A 1 224 ? 30.760 -19.216 11.560 1.00 16.00 224 ARG A C 1
ATOM 1776 O O . ARG A 1 224 ? 29.617 -18.966 11.916 1.00 19.93 224 ARG A O 1
ATOM 1784 N N . GLU A 1 225 ? 31.683 -18.286 11.382 1.00 13.83 225 GLU A N 1
ATOM 1785 C CA . GLU A 1 225 ? 31.392 -16.883 11.583 1.00 13.79 225 GLU A CA 1
ATOM 1786 C C . GLU A 1 225 ? 30.904 -16.175 10.329 1.00 12.63 225 GLU A C 1
ATOM 1787 O O . GLU A 1 225 ? 29.976 -15.321 10.415 1.00 18.60 225 GLU A O 1
ATOM 1793 N N . LEU A 1 226 ? 31.485 -16.484 9.170 1.00 11.54 226 LEU A N 1
ATOM 1794 C CA . LEU A 1 226 ? 31.176 -15.639 8.003 1.00 11.93 226 LEU A CA 1
ATOM 1795 C C . LEU A 1 226 ? 29.784 -15.904 7.451 1.00 12.12 226 LEU A C 1
ATOM 1796 O O . LEU A 1 226 ? 29.402 -17.043 7.187 1.00 15.18 226 LEU A O 1
ATOM 1801 N N . PRO A 1 227 ? 29.009 -14.842 7.233 1.00 13.95 227 PRO A N 1
ATOM 1802 C CA . PRO A 1 227 ? 27.788 -15.031 6.471 1.00 13.24 227 PRO A CA 1
ATOM 1803 C C . PRO A 1 227 ? 28.091 -15.181 4.972 1.00 11.53 227 PRO A C 1
ATOM 1804 O O . PRO A 1 227 ? 29.246 -14.977 4.544 1.00 13.73 227 PRO A O 1
ATOM 1808 N N . GLY A 1 228 ? 27.074 -15.497 4.171 1.00 13.05 228 GLY A N 1
ATOM 1809 C CA . GLY A 1 228 ? 27.171 -15.475 2.708 1.00 12.62 228 GLY A CA 1
ATOM 1810 C C . GLY A 1 228 ? 27.543 -16.810 2.086 1.00 12.03 228 GLY A C 1
ATOM 1811 O O . GLY A 1 228 ? 26.929 -17.235 1.106 1.00 15.77 228 GLY A O 1
ATOM 1812 N N . ILE A 1 229 ? 28.554 -17.465 2.645 1.00 12.60 229 ILE A N 1
ATOM 1813 C CA . ILE A 1 229 ? 29.083 -18.726 2.086 1.00 11.38 229 ILE A CA 1
ATOM 1814 C C . ILE A 1 229 ? 28.768 -19.831 3.093 1.00 11.70 229 ILE A C 1
ATOM 1815 O O . ILE A 1 229 ? 28.865 -19.644 4.303 1.00 13.00 229 ILE A O 1
ATOM 1820 N N . GLY A 1 230 ? 28.339 -20.985 2.568 1.00 9.76 230 GLY A N 1
ATOM 1821 C CA . GLY A 1 230 ? 28.009 -22.129 3.437 1.00 11.64 230 GLY A CA 1
ATOM 1822 C C . GLY A 1 230 ? 26.504 -22.231 3.657 1.00 13.07 230 GLY A C 1
ATOM 1823 O O . GLY A 1 230 ? 25.766 -21.237 3.512 1.00 12.18 230 GLY A O 1
ATOM 1824 N N . ALA A 1 231 ? 26.042 -23.418 4.036 1.00 12.64 231 ALA A N 1
ATOM 1825 C CA . ALA A 1 231 ? 24.644 -23.599 4.448 1.00 12.88 231 ALA A CA 1
ATOM 1826 C C . ALA A 1 231 ? 24.523 -24.711 5.484 1.00 11.74 231 ALA A C 1
ATOM 1827 O O . ALA A 1 231 ? 25.427 -25.558 5.602 1.00 14.40 231 ALA A O 1
ATOM 1829 N N . SER A 1 232 ? 23.413 -24.692 6.209 1.00 13.27 232 SER A N 1
ATOM 1830 C CA . SER A 1 232 ? 23.066 -25.700 7.178 1.00 14.11 232 SER A CA 1
ATOM 1831 C C . SER A 1 232 ? 21.982 -26.635 6.651 1.00 14.38 232 SER A C 1
ATOM 1832 O O . SER A 1 232 ? 21.263 -27.253 7.427 1.00 17.61 232 SER A O 1
ATOM 1835 N N . ARG A 1 233 ? 21.896 -26.770 5.331 1.00 15.23 233 ARG A N 1
ATOM 1836 C CA . ARG A 1 233 ? 21.059 -27.799 4.693 1.00 14.93 233 ARG A CA 1
ATOM 1837 C C . ARG A 1 233 ? 21.716 -28.125 3.362 1.00 16.27 233 ARG A C 1
ATOM 1838 O O . ARG A 1 233 ? 22.552 -27.343 2.869 1.00 16.94 233 ARG A O 1
ATOM 1846 N N . VAL A 1 234 ? 21.323 -29.243 2.747 1.00 16.18 234 VAL A N 1
ATOM 1847 C CA . VAL A 1 234 ? 21.696 -29.482 1.365 1.00 15.15 234 VAL A CA 1
ATOM 1848 C C . VAL A 1 234 ? 20.605 -28.844 0.492 1.00 14.41 234 VAL A C 1
ATOM 1849 O O . VAL A 1 234 ? 19.434 -29.278 0.533 1.00 17.70 234 VAL A O 1
ATOM 1853 N N . PRO A 1 235 ? 20.980 -27.812 -0.285 1.00 13.14 235 PRO A N 1
ATOM 1854 C CA . PRO A 1 235 ? 19.966 -27.140 -1.090 1.00 15.27 235 PRO A CA 1
ATOM 1855 C C . PRO A 1 235 ? 19.386 -28.068 -2.152 1.00 14.14 235 PRO A C 1
ATOM 1856 O O . PRO A 1 235 ? 20.150 -28.825 -2.802 1.00 13.97 235 PRO A O 1
ATOM 1860 N N . GLU A 1 236 ? 18.057 -28.000 -2.359 1.00 12.71 236 GLU A N 1
ATOM 1861 C CA . GLU A 1 236 ? 17.418 -28.807 -3.412 1.00 13.45 236 GLU A CA 1
ATOM 1862 C C . GLU A 1 236 ? 17.921 -28.481 -4.812 1.00 14.67 236 GLU A C 1
ATOM 1863 O O . GLU A 1 236 ? 17.926 -29.354 -5.688 1.00 17.42 236 GLU A O 1
ATOM 1869 N N A ILE A 1 237 ? 18.333 -27.224 -5.003 0.50 14.68 237 ILE A N 1
ATOM 1870 N N B ILE A 1 237 ? 18.344 -27.231 -5.008 0.50 14.74 237 ILE A N 1
ATOM 1871 C CA A ILE A 1 237 ? 18.883 -26.714 -6.257 0.50 16.82 237 ILE A CA 1
ATOM 1872 C CA B ILE A 1 237 ? 18.850 -26.749 -6.288 0.50 16.89 237 ILE A CA 1
ATOM 1873 C C A ILE A 1 237 ? 20.136 -27.449 -6.728 0.50 15.09 237 ILE A C 1
ATOM 1874 C C B ILE A 1 237 ? 20.149 -27.431 -6.733 0.50 15.23 237 ILE A C 1
ATOM 1875 O O A ILE A 1 237 ? 20.399 -27.551 -7.936 0.50 13.60 237 ILE A O 1
ATOM 1876 O O B ILE A 1 237 ? 20.452 -27.490 -7.935 0.50 13.93 237 ILE A O 1
ATOM 1885 N N . LEU A 1 238 ? 20.919 -27.936 -5.768 1.00 13.27 238 LEU A N 1
ATOM 1886 C CA . LEU A 1 238 ? 22.223 -28.524 -6.063 1.00 13.32 238 LEU A CA 1
ATOM 1887 C C . LEU A 1 238 ? 22.088 -29.839 -6.811 1.00 12.39 238 LEU A C 1
ATOM 1888 O O . LEU A 1 238 ? 21.336 -30.725 -6.399 1.00 14.36 238 LEU A O 1
ATOM 1893 N N . ASN A 1 239 ? 22.801 -29.941 -7.926 1.00 12.57 239 ASN A N 1
ATOM 1894 C CA . ASN A 1 239 ? 23.001 -31.231 -8.603 1.00 14.86 239 ASN A CA 1
ATOM 1895 C C . ASN A 1 239 ? 24.494 -31.503 -8.530 1.00 13.24 239 ASN A C 1
ATOM 1896 O O . ASN A 1 239 ? 25.290 -30.920 -9.289 1.00 13.57 239 ASN A O 1
ATOM 1901 N N . ARG A 1 240 ? 24.883 -32.385 -7.614 1.00 12.71 240 ARG A N 1
ATOM 1902 C CA . ARG A 1 240 ? 26.310 -32.633 -7.307 1.00 12.71 240 ARG A CA 1
ATOM 1903 C C . ARG A 1 240 ? 27.094 -33.121 -8.497 1.00 12.18 240 ARG A C 1
ATOM 1904 O O . ARG A 1 240 ? 28.308 -32.867 -8.598 1.00 13.49 240 ARG A O 1
ATOM 1912 N N . SER A 1 241 ? 26.438 -33.807 -9.433 1.00 13.32 241 SER A N 1
ATOM 1913 C CA . SER A 1 241 ? 27.218 -34.338 -10.570 1.00 15.03 241 SER A CA 1
ATOM 1914 C C . SER A 1 241 ? 27.770 -33.240 -11.480 1.00 14.78 241 SER A C 1
ATOM 1915 O O . SER A 1 241 ? 28.675 -33.482 -12.279 1.00 15.88 241 SER A O 1
ATOM 1918 N N . GLU A 1 242 ? 27.231 -32.015 -11.337 1.00 13.08 242 GLU A N 1
ATOM 1919 C CA . GLU A 1 242 ? 27.714 -30.892 -12.140 1.00 11.88 242 GLU A CA 1
ATOM 1920 C C . GLU A 1 242 ? 28.916 -30.189 -11.527 1.00 13.02 242 GLU A C 1
ATOM 1921 O O . GLU A 1 242 ? 29.479 -29.276 -12.140 1.00 14.86 242 GLU A O 1
ATOM 1927 N N . ILE A 1 243 ? 29.311 -30.605 -10.327 1.00 12.56 243 ILE A N 1
ATOM 1928 C CA . ILE A 1 243 ? 30.450 -30.007 -9.646 1.00 12.52 243 ILE A CA 1
ATOM 1929 C C . ILE A 1 243 ? 31.662 -30.941 -9.797 1.00 10.82 243 ILE A C 1
ATOM 1930 O O . ILE A 1 243 ? 31.593 -32.125 -9.431 1.00 13.78 243 ILE A O 1
ATOM 1935 N N . ASN A 1 244 ? 32.784 -30.414 -10.283 1.00 11.75 244 ASN A N 1
ATOM 1936 C CA . ASN A 1 244 ? 33.953 -31.246 -10.516 1.00 10.38 244 ASN A CA 1
ATOM 1937 C C . ASN A 1 244 ? 34.967 -31.266 -9.383 1.00 10.61 244 ASN A C 1
ATOM 1938 O O . ASN A 1 244 ? 35.754 -32.219 -9.285 1.00 11.41 244 ASN A O 1
ATOM 1943 N N A GLN A 1 245 ? 35.001 -30.207 -8.570 0.57 10.96 245 GLN A N 1
ATOM 1944 N N B GLN A 1 245 ? 34.965 -30.208 -8.569 0.43 10.54 245 GLN A N 1
ATOM 1945 C CA A GLN A 1 245 ? 35.986 -30.102 -7.495 0.57 11.18 245 GLN A CA 1
ATOM 1946 C CA B GLN A 1 245 ? 35.934 -30.042 -7.498 0.43 10.18 245 GLN A CA 1
ATOM 1947 C C A GLN A 1 245 ? 35.374 -29.247 -6.401 0.57 10.63 245 GLN A C 1
ATOM 1948 C C B GLN A 1 245 ? 35.250 -29.297 -6.379 0.43 10.23 245 GLN A C 1
ATOM 1949 O O A GLN A 1 245 ? 34.647 -28.283 -6.705 0.57 11.83 245 GLN A O 1
ATOM 1950 O O B GLN A 1 245 ? 34.373 -28.454 -6.635 0.43 10.44 245 GLN A O 1
ATOM 1961 N N . VAL A 1 246 ? 35.624 -29.613 -5.146 1.00 10.39 246 VAL A N 1
ATOM 1962 C CA . VAL A 1 246 ? 35.064 -28.896 -3.988 1.00 11.00 246 VAL A CA 1
ATOM 1963 C C . VAL A 1 246 ? 36.244 -28.478 -3.120 1.00 10.98 246 VAL A C 1
ATOM 1964 O O . VAL A 1 246 ? 37.052 -29.336 -2.696 1.00 13.78 246 VAL A O 1
ATOM 1968 N N . ILE A 1 247 ? 36.357 -27.174 -2.852 1.00 11.64 247 ILE A N 1
ATOM 1969 C CA . ILE A 1 247 ? 37.382 -26.682 -1.948 1.00 10.43 247 ILE A CA 1
ATOM 1970 C C . ILE A 1 247 ? 36.700 -26.028 -0.736 1.00 9.38 247 ILE A C 1
ATOM 1971 O O . ILE A 1 247 ? 35.885 -25.126 -0.916 1.00 12.64 247 ILE A O 1
ATOM 1976 N N . HIS A 1 248 ? 37.047 -26.470 0.477 1.00 10.68 248 HIS A N 1
ATOM 1977 C CA . HIS A 1 248 ? 36.576 -25.874 1.724 1.00 10.82 248 HIS A CA 1
ATOM 1978 C C . HIS A 1 248 ? 37.615 -24.907 2.294 1.00 10.61 248 HIS A C 1
ATOM 1979 O O . HIS A 1 248 ? 38.824 -25.200 2.323 1.00 12.39 248 HIS A O 1
ATOM 1986 N N A VAL A 1 249 ? 37.157 -23.742 2.738 0.40 9.91 249 VAL A N 1
ATOM 1987 N N B VAL A 1 249 ? 37.112 -23.753 2.740 0.60 9.53 249 VAL A N 1
ATOM 1988 C CA A VAL A 1 249 ? 38.067 -22.773 3.348 0.40 10.27 249 VAL A CA 1
ATOM 1989 C CA B VAL A 1 249 ? 37.941 -22.683 3.304 0.60 10.22 249 VAL A CA 1
ATOM 1990 C C A VAL A 1 249 ? 37.441 -22.208 4.615 0.40 9.89 249 VAL A C 1
ATOM 1991 C C B VAL A 1 249 ? 37.383 -22.288 4.674 0.60 9.96 249 VAL A C 1
ATOM 1992 O O A VAL A 1 249 ? 36.230 -21.939 4.652 0.40 10.99 249 VAL A O 1
ATOM 1993 O O B VAL A 1 249 ? 36.152 -22.220 4.844 0.60 11.95 249 VAL A O 1
ATOM 2000 N N . ASP A 1 250 ? 38.271 -22.054 5.646 1.00 10.85 250 ASP A N 1
ATOM 2001 C CA . ASP A 1 250 ? 37.824 -21.636 6.980 1.00 12.00 250 ASP A CA 1
ATOM 2002 C C . ASP A 1 250 ? 37.738 -20.108 7.102 1.00 10.26 250 ASP A C 1
ATOM 2003 O O . ASP A 1 250 ? 38.119 -19.370 6.160 1.00 10.53 250 ASP A O 1
ATOM 2008 N N . ASP A 1 251 ? 37.176 -19.626 8.211 1.00 11.21 251 ASP A N 1
ATOM 2009 C CA . ASP A 1 251 ? 36.951 -18.180 8.385 1.00 11.44 251 ASP A CA 1
ATOM 2010 C C . ASP A 1 251 ? 38.267 -17.391 8.286 1.00 9.99 251 ASP A C 1
ATOM 2011 O O . ASP A 1 251 ? 38.308 -16.330 7.666 1.00 10.56 251 ASP A O 1
ATOM 2016 N N . TYR A 1 252 ? 39.334 -17.918 8.884 1.00 10.88 252 TYR A N 1
ATOM 2017 C CA . TYR A 1 252 ? 40.652 -17.266 8.838 1.00 11.08 252 TYR A CA 1
ATOM 2018 C C . TYR A 1 252 ? 41.186 -17.152 7.415 1.00 10.00 252 TYR A C 1
ATOM 2019 O O . TYR A 1 252 ? 41.612 -16.060 6.972 1.00 11.96 252 TYR A O 1
ATOM 2028 N N A GLN A 1 253 ? 41.192 -18.245 6.661 0.40 11.12 253 GLN A N 1
ATOM 2029 N N B GLN A 1 253 ? 41.144 -18.278 6.700 0.60 11.51 253 GLN A N 1
ATOM 2030 C CA A GLN A 1 253 ? 41.767 -18.164 5.311 0.40 10.64 253 GLN A CA 1
ATOM 2031 C CA B GLN A 1 253 ? 41.632 -18.365 5.317 0.60 11.72 253 GLN A CA 1
ATOM 2032 C C A GLN A 1 253 ? 40.871 -17.320 4.384 0.40 9.69 253 GLN A C 1
ATOM 2033 C C B GLN A 1 253 ? 40.878 -17.345 4.463 0.60 9.69 253 GLN A C 1
ATOM 2034 O O A GLN A 1 253 ? 41.372 -16.649 3.463 0.40 9.36 253 GLN A O 1
ATOM 2035 O O B GLN A 1 253 ? 41.473 -16.601 3.664 0.60 10.35 253 GLN A O 1
ATOM 2046 N N . SER A 1 254 ? 39.551 -17.343 4.611 1.00 10.49 254 SER A N 1
ATOM 2047 C CA . SER A 1 254 ? 38.674 -16.440 3.826 1.00 9.10 254 SER A CA 1
ATOM 2048 C C . SER A 1 254 ? 39.070 -14.976 4.077 1.00 9.71 254 SER A C 1
ATOM 2049 O O . SER A 1 254 ? 39.213 -14.179 3.108 1.00 10.00 254 SER A O 1
ATOM 2052 N N . ALA A 1 255 ? 39.261 -14.647 5.351 1.00 9.91 255 ALA A N 1
ATOM 2053 C CA . ALA A 1 255 ? 39.639 -13.257 5.740 1.00 11.07 255 ALA A CA 1
ATOM 2054 C C . ALA A 1 255 ? 41.004 -12.868 5.197 1.00 10.19 255 ALA A C 1
ATOM 2055 O O . ALA A 1 255 ? 41.175 -11.748 4.682 1.00 11.34 255 ALA A O 1
ATOM 2057 N N . LEU A 1 256 ? 41.960 -13.789 5.234 1.00 10.33 256 LEU A N 1
ATOM 2058 C CA . LEU A 1 256 ? 43.255 -13.494 4.631 1.00 9.85 256 LEU A CA 1
ATOM 2059 C C . LEU A 1 256 ? 43.104 -13.215 3.126 1.00 8.98 256 LEU A C 1
ATOM 2060 O O . LEU A 1 256 ? 43.814 -12.361 2.565 1.00 10.85 256 LEU A O 1
ATOM 2065 N N . GLY A 1 257 ? 42.225 -13.960 2.455 1.00 9.94 257 GLY A N 1
ATOM 2066 C CA . GLY A 1 257 ? 41.994 -13.775 1.015 1.00 10.97 257 GLY A CA 1
ATOM 2067 C C . GLY A 1 257 ? 41.431 -12.384 0.721 1.00 10.05 257 GLY A C 1
ATOM 2068 O O . GLY A 1 257 ? 41.851 -11.741 -0.250 1.00 9.98 257 GLY A O 1
ATOM 2069 N N . CYS A 1 258 ? 40.507 -11.934 1.578 1.00 9.39 258 CYS A N 1
ATOM 2070 C CA . CYS A 1 258 ? 39.935 -10.574 1.420 1.00 8.42 258 CYS A CA 1
ATOM 2071 C C . CYS A 1 258 ? 41.027 -9.516 1.589 1.00 9.09 258 CYS A C 1
ATOM 2072 O O . CYS A 1 258 ? 41.093 -8.554 0.826 1.00 8.38 258 CYS A O 1
ATOM 2075 N N . ARG A 1 259 ? 41.848 -9.683 2.632 1.00 9.78 259 ARG A N 1
ATOM 2076 C CA . ARG A 1 259 ? 42.894 -8.724 2.912 1.00 8.68 259 ARG A CA 1
ATOM 2077 C C . ARG A 1 259 ? 43.936 -8.727 1.795 1.00 9.60 259 ARG A C 1
ATOM 2078 O O . ARG A 1 259 ? 44.458 -7.674 1.413 1.00 11.31 259 ARG A O 1
ATOM 2086 N N . LYS A 1 260 ? 44.223 -9.894 1.226 1.00 10.31 260 LYS A N 1
ATOM 2087 C CA . LYS A 1 260 ? 45.185 -9.981 0.141 1.00 11.62 260 LYS A CA 1
ATOM 2088 C C . LYS A 1 260 ? 44.639 -9.329 -1.143 1.00 9.08 260 LYS A C 1
ATOM 2089 O O . LYS A 1 260 ? 45.347 -8.582 -1.837 1.00 10.56 260 LYS A O 1
ATOM 2095 N N . LEU A 1 261 ? 43.356 -9.556 -1.445 1.00 9.78 261 LEU A N 1
ATOM 2096 C CA . LEU A 1 261 ? 42.745 -8.951 -2.620 1.00 9.80 261 LEU A CA 1
ATOM 2097 C C . LEU A 1 261 ? 42.761 -7.420 -2.548 1.00 9.03 261 LEU A C 1
ATOM 2098 O O . LEU A 1 261 ? 43.038 -6.773 -3.560 1.00 9.82 261 LEU A O 1
ATOM 2103 N N . ILE A 1 262 ? 42.392 -6.854 -1.393 1.00 9.96 262 ILE A N 1
ATOM 2104 C CA . ILE A 1 262 ? 42.399 -5.394 -1.299 1.00 9.92 262 ILE A CA 1
ATOM 2105 C C . ILE A 1 262 ? 43.855 -4.866 -1.389 1.00 9.58 262 ILE A C 1
ATOM 2106 O O . ILE A 1 262 ? 44.108 -3.845 -2.023 1.00 10.56 262 ILE A O 1
ATOM 2111 N N A ASP A 1 263 ? 44.812 -5.575 -0.809 0.50 9.50 263 ASP A N 1
ATOM 2112 N N B ASP A 1 263 ? 44.805 -5.613 -0.846 0.50 10.08 263 ASP A N 1
ATOM 2113 C CA A ASP A 1 263 ? 46.200 -5.122 -0.857 0.50 9.76 263 ASP A CA 1
ATOM 2114 C CA B ASP A 1 263 ? 46.197 -5.182 -0.852 0.50 10.94 263 ASP A CA 1
ATOM 2115 C C A ASP A 1 263 ? 46.727 -5.153 -2.303 0.50 11.02 263 ASP A C 1
ATOM 2116 C C B ASP A 1 263 ? 46.866 -5.274 -2.211 0.50 11.19 263 ASP A C 1
ATOM 2117 O O A ASP A 1 263 ? 47.364 -4.202 -2.776 0.50 12.46 263 ASP A O 1
ATOM 2118 O O B ASP A 1 263 ? 47.784 -4.501 -2.512 0.50 11.79 263 ASP A O 1
ATOM 2127 N N . TYR A 1 264 ? 46.434 -6.228 -3.027 1.00 11.05 264 TYR A N 1
ATOM 2128 C CA . TYR A 1 264 ? 47.079 -6.462 -4.329 1.00 10.91 264 TYR A CA 1
ATOM 2129 C C . TYR A 1 264 ? 46.352 -5.762 -5.464 1.00 10.01 264 TYR A C 1
ATOM 2130 O O . TYR A 1 264 ? 46.986 -5.393 -6.440 1.00 12.42 264 TYR A O 1
ATOM 2139 N N . GLU A 1 265 ? 45.011 -5.609 -5.337 1.00 9.79 265 GLU A N 1
ATOM 2140 C CA . GLU A 1 265 ? 44.190 -5.136 -6.463 1.00 9.51 265 GLU A CA 1
ATOM 2141 C C . GLU A 1 265 ? 43.298 -3.932 -6.072 1.00 9.13 265 GLU A C 1
ATOM 2142 O O . GLU A 1 265 ? 42.655 -3.345 -6.942 1.00 10.83 265 GLU A O 1
ATOM 2148 N N . GLY A 1 266 ? 43.283 -3.547 -4.799 1.00 8.84 266 GLY A N 1
ATOM 2149 C CA . GLY A 1 266 ? 42.432 -2.414 -4.354 1.00 8.95 266 GLY A CA 1
ATOM 2150 C C . GLY A 1 266 ? 40.949 -2.698 -4.407 1.00 9.42 266 GLY A C 1
ATOM 2151 O O . GLY A 1 266 ? 40.151 -1.772 -4.334 1.00 9.80 266 GLY A O 1
ATOM 2152 N N . ILE A 1 267 ? 40.576 -3.991 -4.490 1.00 9.60 267 ILE A N 1
ATOM 2153 C CA . ILE A 1 267 ? 39.200 -4.435 -4.494 1.00 8.87 267 ILE A CA 1
ATOM 2154 C C . ILE A 1 267 ? 38.791 -4.826 -3.080 1.00 9.02 267 ILE A C 1
ATOM 2155 O O . ILE A 1 267 ? 39.387 -5.730 -2.483 1.00 9.93 267 ILE A O 1
ATOM 2160 N N . PHE A 1 268 ? 37.813 -4.102 -2.540 1.00 8.30 268 PHE A N 1
ATOM 2161 C CA . PHE A 1 268 ? 37.338 -4.281 -1.196 1.00 8.19 268 PHE A CA 1
ATOM 2162 C C . PHE A 1 268 ? 36.067 -5.113 -1.204 1.00 8.56 268 PHE A C 1
ATOM 2163 O O . PHE A 1 268 ? 34.938 -4.581 -1.323 1.00 9.77 268 PHE A O 1
ATOM 2171 N N . ALA A 1 269 ? 36.218 -6.426 -1.018 1.00 9.69 269 ALA A N 1
ATOM 2172 C CA . ALA A 1 269 ? 35.074 -7.364 -1.189 1.00 8.54 269 ALA A CA 1
ATOM 2173 C C . ALA A 1 269 ? 34.749 -8.109 0.099 1.00 9.84 269 ALA A C 1
ATOM 2174 O O . ALA A 1 269 ? 35.490 -8.077 1.082 1.00 10.79 269 ALA A O 1
ATOM 2176 N N . GLY A 1 270 ? 33.607 -8.799 0.076 1.00 10.62 270 GLY A N 1
ATOM 2177 C CA . GLY A 1 270 ? 33.132 -9.481 1.241 1.00 9.16 270 GLY A CA 1
ATOM 2178 C C . GLY A 1 270 ? 33.747 -10.843 1.507 1.00 8.85 270 GLY A C 1
ATOM 2179 O O . GLY A 1 270 ? 34.636 -11.308 0.780 1.00 10.24 270 GLY A O 1
ATOM 2180 N N . GLY A 1 271 ? 33.254 -11.469 2.583 1.00 9.11 271 GLY A N 1
ATOM 2181 C CA . GLY A 1 271 ? 33.839 -12.739 3.091 1.00 9.54 271 GLY A CA 1
ATOM 2182 C C . GLY A 1 271 ? 33.997 -13.814 2.012 1.00 9.41 271 GLY A C 1
ATOM 2183 O O . GLY A 1 271 ? 35.105 -14.394 1.850 1.00 9.78 271 GLY A O 1
ATOM 2184 N N . SER A 1 272 ? 32.906 -14.113 1.297 1.00 9.44 272 SER A N 1
ATOM 2185 C CA . SER A 1 272 ? 32.934 -15.208 0.323 1.00 9.04 272 SER A CA 1
ATOM 2186 C C . SER A 1 272 ? 33.890 -14.914 -0.836 1.00 9.37 272 SER A C 1
ATOM 2187 O O . SER A 1 272 ? 34.378 -15.832 -1.502 1.00 10.78 272 SER A O 1
ATOM 2190 N N . THR A 1 273 ? 34.146 -13.627 -1.134 1.00 10.01 273 THR A N 1
ATOM 2191 C CA . THR A 1 273 ? 35.183 -13.306 -2.117 1.00 8.93 273 THR A CA 1
ATOM 2192 C C . THR A 1 273 ? 36.568 -13.731 -1.590 1.00 7.92 273 THR A C 1
ATOM 2193 O O . THR A 1 273 ? 37.379 -14.322 -2.340 1.00 8.98 273 THR A O 1
ATOM 2197 N N . GLY A 1 274 ? 36.862 -13.462 -0.331 1.00 8.81 274 GLY A N 1
ATOM 2198 C CA . GLY A 1 274 ? 38.091 -13.974 0.261 1.00 9.70 274 GLY A CA 1
ATOM 2199 C C . GLY A 1 274 ? 38.156 -15.495 0.189 1.00 8.62 274 GLY A C 1
ATOM 2200 O O . GLY A 1 274 ? 39.247 -16.047 0.008 1.00 10.05 274 GLY A O 1
ATOM 2201 N N . SER A 1 275 ? 37.013 -16.166 0.387 1.00 8.26 275 SER A N 1
ATOM 2202 C CA . SER A 1 275 ? 36.992 -17.638 0.225 1.00 8.98 275 SER A CA 1
ATOM 2203 C C . SER A 1 275 ? 37.438 -18.049 -1.172 1.00 8.48 275 SER A C 1
ATOM 2204 O O . SER A 1 275 ? 38.277 -18.970 -1.329 1.00 10.02 275 SER A O 1
ATOM 2207 N N A ILE A 1 276 ? 36.907 -17.350 -2.172 0.50 9.10 276 ILE A N 1
ATOM 2208 N N B ILE A 1 276 ? 36.919 -17.408 -2.217 0.50 9.47 276 ILE A N 1
ATOM 2209 C CA A ILE A 1 276 ? 37.269 -17.572 -3.575 0.50 10.47 276 ILE A CA 1
ATOM 2210 C CA B ILE A 1 276 ? 37.368 -17.791 -3.570 0.50 10.39 276 ILE A CA 1
ATOM 2211 C C A ILE A 1 276 ? 38.761 -17.413 -3.807 0.50 10.36 276 ILE A C 1
ATOM 2212 C C B ILE A 1 276 ? 38.832 -17.447 -3.827 0.50 10.51 276 ILE A C 1
ATOM 2213 O O A ILE A 1 276 ? 39.386 -18.230 -4.493 0.50 11.36 276 ILE A O 1
ATOM 2214 O O B ILE A 1 276 ? 39.514 -18.170 -4.566 0.50 10.45 276 ILE A O 1
ATOM 2223 N N . ILE A 1 277 ? 39.336 -16.359 -3.237 1.00 9.42 277 ILE A N 1
ATOM 2224 C CA . ILE A 1 277 ? 40.773 -16.080 -3.373 1.00 10.31 277 ILE A CA 1
ATOM 2225 C C . ILE A 1 277 ? 41.615 -17.192 -2.742 1.00 9.69 277 ILE A C 1
ATOM 2226 O O . ILE A 1 277 ? 42.540 -17.703 -3.384 1.00 10.63 277 ILE A O 1
ATOM 2231 N N . ALA A 1 278 ? 41.244 -17.611 -1.543 1.00 10.45 278 ALA A N 1
ATOM 2232 C CA . ALA A 1 278 ? 41.965 -18.691 -0.859 1.00 11.47 278 ALA A CA 1
ATOM 2233 C C . ALA A 1 278 ? 41.871 -19.946 -1.733 1.00 10.86 278 ALA A C 1
ATOM 2234 O O . ALA A 1 278 ? 42.842 -20.673 -1.903 1.00 12.00 278 ALA A O 1
ATOM 2236 N N . ALA A 1 279 ? 40.678 -20.217 -2.228 1.00 9.74 279 ALA A N 1
ATOM 2237 C CA . ALA A 1 279 ? 40.457 -21.424 -3.047 1.00 9.89 279 ALA A CA 1
ATOM 2238 C C . ALA A 1 279 ? 41.246 -21.394 -4.318 1.00 9.96 279 ALA A C 1
ATOM 2239 O O . ALA A 1 279 ? 41.814 -22.422 -4.720 1.00 10.58 279 ALA A O 1
ATOM 2241 N N . ILE A 1 280 ? 41.251 -20.256 -5.022 1.00 10.91 280 ILE A N 1
ATOM 2242 C CA . ILE A 1 280 ? 42.048 -20.151 -6.261 1.00 9.95 280 ILE A CA 1
ATOM 2243 C C . ILE A 1 280 ? 43.550 -20.322 -5.976 1.00 10.63 280 ILE A C 1
ATOM 2244 O O . ILE A 1 280 ? 44.267 -20.982 -6.727 1.00 11.53 280 ILE A O 1
ATOM 2249 N N . GLU A 1 281 ? 44.023 -19.776 -4.856 1.00 11.40 281 GLU A N 1
ATOM 2250 C CA . GLU A 1 281 ? 45.435 -19.996 -4.469 1.00 11.67 281 GLU A CA 1
ATOM 2251 C C . GLU A 1 281 ? 45.724 -21.487 -4.257 1.00 12.32 281 GLU A C 1
ATOM 2252 O O . GLU A 1 281 ? 46.816 -21.966 -4.594 1.00 14.60 281 GLU A O 1
ATOM 2258 N N . GLN A 1 282 ? 44.764 -22.221 -3.698 1.00 11.50 282 GLN A N 1
ATOM 2259 C CA . GLN A 1 282 ? 44.960 -23.669 -3.528 1.00 12.90 282 GLN A CA 1
ATOM 2260 C C . GLN A 1 282 ? 44.926 -24.367 -4.884 1.00 12.58 282 GLN A C 1
ATOM 2261 O O . GLN A 1 282 ? 45.757 -25.236 -5.188 1.00 14.27 282 GLN A O 1
ATOM 2267 N N . LEU A 1 283 ? 43.957 -23.991 -5.712 1.00 10.82 283 LEU A N 1
ATOM 2268 C CA . LEU A 1 283 ? 43.781 -24.605 -7.047 1.00 11.29 283 LEU A CA 1
ATOM 2269 C C . LEU A 1 283 ? 45.033 -24.463 -7.900 1.00 12.20 283 LEU A C 1
ATOM 2270 O O . LEU A 1 283 ? 45.449 -25.401 -8.605 1.00 13.43 283 LEU A O 1
ATOM 2275 N N A ILE A 1 284 ? 45.631 -23.283 -7.821 0.43 12.23 284 ILE A N 1
ATOM 2276 N N B ILE A 1 284 ? 45.658 -23.288 -7.877 0.57 11.56 284 ILE A N 1
ATOM 2277 C CA A ILE A 1 284 ? 46.795 -22.964 -8.612 0.43 13.40 284 ILE A CA 1
ATOM 2278 C CA B ILE A 1 284 ? 46.807 -23.067 -8.763 0.57 12.18 284 ILE A CA 1
ATOM 2279 C C A ILE A 1 284 ? 47.963 -23.928 -8.360 0.43 13.47 284 ILE A C 1
ATOM 2280 C C B ILE A 1 284 ? 48.075 -23.841 -8.318 0.57 13.34 284 ILE A C 1
ATOM 2281 O O A ILE A 1 284 ? 48.744 -24.181 -9.272 0.43 13.75 284 ILE A O 1
ATOM 2282 O O B ILE A 1 284 ? 49.069 -23.836 -9.033 0.57 14.75 284 ILE A O 1
ATOM 2291 N N . THR A 1 285 ? 48.047 -24.494 -7.151 1.00 14.70 285 THR A N 1
ATOM 2292 C CA . THR A 1 285 ? 49.129 -25.467 -6.815 1.00 16.09 285 THR A CA 1
ATOM 2293 C C . THR A 1 285 ? 49.023 -26.759 -7.626 1.00 17.05 285 THR A C 1
ATOM 2294 O O . THR A 1 285 ? 49.980 -27.535 -7.647 1.00 21.10 285 THR A O 1
ATOM 2298 N N . SER A 1 286 ? 47.883 -27.001 -8.275 1.00 15.45 286 SER A N 1
ATOM 2299 C CA . SER A 1 286 ? 47.648 -28.257 -9.027 1.00 15.67 286 SER A CA 1
ATOM 2300 C C . SER A 1 286 ? 47.455 -28.080 -10.499 1.00 15.72 286 SER A C 1
ATOM 2301 O O . SER A 1 286 ? 47.714 -28.982 -11.275 1.00 19.53 286 SER A O 1
ATOM 2304 N N . ILE A 1 287 ? 46.930 -26.953 -10.912 1.00 19.54 287 ILE A N 1
ATOM 2305 C CA . ILE A 1 287 ? 46.594 -26.797 -12.319 1.00 17.75 287 ILE A CA 1
ATOM 2306 C C . ILE A 1 287 ? 47.769 -26.287 -13.152 1.00 18.57 287 ILE A C 1
ATOM 2307 O O . ILE A 1 287 ? 48.873 -26.009 -12.623 1.00 20.11 287 ILE A O 1
ATOM 2312 N N . GLU A 1 288 ? 47.532 -26.210 -14.461 1.00 18.27 288 GLU A N 1
ATOM 2313 C CA . GLU A 1 288 ? 48.528 -25.739 -15.426 1.00 17.69 288 GLU A CA 1
ATOM 2314 C C . GLU A 1 288 ? 48.780 -24.232 -15.301 1.00 18.69 288 GLU A C 1
ATOM 2315 O O . GLU A 1 288 ? 47.839 -23.467 -15.126 1.00 17.89 288 GLU A O 1
ATOM 2321 N N . GLU A 1 289 ? 50.044 -23.806 -15.387 1.00 19.17 289 GLU A N 1
ATOM 2322 C CA . GLU A 1 289 ? 50.333 -22.366 -15.479 1.00 17.26 289 GLU A CA 1
ATOM 2323 C C . GLU A 1 289 ? 49.644 -21.783 -16.708 1.00 17.12 289 GLU A C 1
ATOM 2324 O O . GLU A 1 289 ? 49.520 -22.447 -17.730 1.00 18.67 289 GLU A O 1
ATOM 2330 N N . GLY A 1 290 ? 49.189 -20.538 -16.602 1.00 13.67 290 GLY A N 1
ATOM 2331 C CA . GLY A 1 290 ? 48.564 -19.858 -17.741 1.00 15.31 290 GLY A CA 1
ATOM 2332 C C . GLY A 1 290 ? 47.096 -20.171 -17.951 1.00 13.16 290 GLY A C 1
ATOM 2333 O O . GLY A 1 290 ? 46.479 -19.663 -18.894 1.00 17.72 290 GLY A O 1
ATOM 2334 N N . ALA A 1 291 ? 46.517 -20.998 -17.085 1.00 11.99 291 ALA A N 1
ATOM 2335 C CA . ALA A 1 291 ? 45.100 -21.380 -17.219 1.00 13.02 291 ALA A CA 1
ATOM 2336 C C . ALA A 1 291 ? 44.200 -20.137 -17.118 1.00 11.79 291 ALA A C 1
ATOM 2337 O O . ALA A 1 291 ? 44.510 -19.164 -16.389 1.00 13.12 291 ALA A O 1
ATOM 2339 N N . THR A 1 292 ? 43.067 -20.208 -17.798 1.00 11.39 292 THR A N 1
ATOM 2340 C CA . THR A 1 292 ? 42.009 -19.184 -17.700 1.00 11.26 292 THR A CA 1
ATOM 2341 C C . THR A 1 292 ? 40.998 -19.589 -16.634 1.00 12.24 292 THR A C 1
ATOM 2342 O O . THR A 1 292 ? 40.340 -20.620 -16.746 1.00 12.37 292 THR A O 1
ATOM 2346 N N . ILE A 1 293 ? 40.872 -18.755 -15.620 1.00 10.08 293 ILE A N 1
ATOM 2347 C CA . ILE A 1 293 ? 40.003 -19.012 -14.471 1.00 10.75 293 ILE A CA 1
ATOM 2348 C C . ILE A 1 293 ? 39.023 -17.837 -14.387 1.00 9.88 293 ILE A C 1
ATOM 2349 O O . ILE A 1 293 ? 39.434 -16.683 -14.431 1.00 12.12 293 ILE A O 1
ATOM 2354 N N . VAL A 1 294 ? 37.739 -18.127 -14.277 1.00 9.29 294 VAL A N 1
ATOM 2355 C CA . VAL A 1 294 ? 36.718 -17.116 -14.108 1.00 8.55 294 VAL A CA 1
ATOM 2356 C C . VAL A 1 294 ? 36.055 -17.304 -12.765 1.00 9.05 294 VAL A C 1
ATOM 2357 O O . VAL A 1 294 ? 35.740 -18.446 -12.366 1.00 10.30 294 VAL A O 1
ATOM 2361 N N . THR A 1 295 ? 35.799 -16.196 -12.068 1.00 10.62 295 THR A N 1
ATOM 2362 C CA . THR A 1 295 ? 35.111 -16.246 -10.795 1.00 10.94 295 THR A CA 1
ATOM 2363 C C . THR A 1 295 ? 34.179 -15.046 -10.644 1.00 11.33 295 THR A C 1
ATOM 2364 O O . THR A 1 295 ? 34.124 -14.210 -11.551 1.00 11.21 295 THR A O 1
ATOM 2368 N N . ILE A 1 296 ? 33.479 -14.975 -9.498 1.00 10.70 296 ILE A N 1
ATOM 2369 C CA . ILE A 1 296 ? 32.489 -13.927 -9.197 1.00 11.19 296 ILE A CA 1
ATOM 2370 C C . ILE A 1 296 ? 32.796 -13.402 -7.797 1.00 11.60 296 ILE A C 1
ATOM 2371 O O . ILE A 1 296 ? 33.174 -14.158 -6.895 1.00 12.46 296 ILE A O 1
ATOM 2376 N N . LEU A 1 297 ? 32.632 -12.080 -7.622 1.00 11.40 297 LEU A N 1
ATOM 2377 C CA . LEU A 1 297 ? 32.846 -11.431 -6.335 1.00 9.78 297 LEU A CA 1
ATOM 2378 C C . LEU A 1 297 ? 31.491 -10.907 -5.862 1.00 9.29 297 LEU A C 1
ATOM 2379 O O . LEU A 1 297 ? 31.002 -9.878 -6.351 1.00 10.79 297 LEU A O 1
ATOM 2384 N N . PRO A 1 298 ? 30.827 -11.646 -4.957 1.00 9.24 298 PRO A N 1
ATOM 2385 C CA . PRO A 1 298 ? 29.385 -11.355 -4.703 1.00 8.69 298 PRO A CA 1
ATOM 2386 C C . PRO A 1 298 ? 29.018 -10.052 -3.996 1.00 8.66 298 PRO A C 1
ATOM 2387 O O . PRO A 1 298 ? 27.933 -9.537 -4.254 1.00 9.80 298 PRO A O 1
ATOM 2391 N N . ASP A 1 299 ? 29.833 -9.566 -3.059 1.00 9.49 299 ASP A N 1
ATOM 2392 C CA . ASP A 1 299 ? 29.431 -8.402 -2.301 1.00 9.31 299 ASP A CA 1
ATOM 2393 C C . ASP A 1 299 ? 30.633 -7.610 -1.850 1.00 9.64 299 ASP A C 1
ATOM 2394 O O . ASP A 1 299 ? 31.788 -8.003 -2.106 1.00 10.11 299 ASP A O 1
ATOM 2399 N N A ARG A 1 300 ? 30.340 -6.476 -1.202 0.50 9.21 300 ARG A N 1
ATOM 2400 N N B ARG A 1 300 ? 30.372 -6.487 -1.196 0.50 9.47 300 ARG A N 1
ATOM 2401 C CA A ARG A 1 300 ? 31.338 -5.454 -0.825 0.50 9.72 300 ARG A CA 1
ATOM 2402 C CA B ARG A 1 300 ? 31.441 -5.548 -0.881 0.50 9.60 300 ARG A CA 1
ATOM 2403 C C A ARG A 1 300 ? 31.914 -5.713 0.561 0.50 9.12 300 ARG A C 1
ATOM 2404 C C B ARG A 1 300 ? 31.995 -5.830 0.500 0.50 8.88 300 ARG A C 1
ATOM 2405 O O A ARG A 1 300 ? 31.252 -6.314 1.415 0.50 9.42 300 ARG A O 1
ATOM 2406 O O B ARG A 1 300 ? 31.420 -6.603 1.270 0.50 12.03 300 ARG A O 1
ATOM 2421 N N . GLY A 1 301 ? 33.119 -5.204 0.827 1.00 9.99 301 GLY A N 1
ATOM 2422 C CA . GLY A 1 301 ? 33.721 -5.358 2.155 1.00 9.47 301 GLY A CA 1
ATOM 2423 C C . GLY A 1 301 ? 32.997 -4.618 3.252 1.00 10.49 301 GLY A C 1
ATOM 2424 O O . GLY A 1 301 ? 33.182 -4.908 4.409 1.00 11.75 301 GLY A O 1
ATOM 2425 N N . ASP A 1 302 ? 32.147 -3.657 2.867 1.00 10.47 302 ASP A N 1
ATOM 2426 C CA . ASP A 1 302 ? 31.541 -2.708 3.817 1.00 12.57 302 ASP A CA 1
ATOM 2427 C C . ASP A 1 302 ? 30.803 -3.363 4.964 1.00 16.29 302 ASP A C 1
ATOM 2428 O O . ASP A 1 302 ? 30.754 -2.782 6.057 1.00 24.88 302 ASP A O 1
ATOM 2433 N N . ARG A 1 303 ? 30.220 -4.544 4.738 1.00 16.09 303 ARG A N 1
ATOM 2434 C CA . ARG A 1 303 ? 29.448 -5.171 5.828 1.00 19.36 303 ARG A CA 1
ATOM 2435 C C . ARG A 1 303 ? 30.261 -6.201 6.590 1.00 18.28 303 ARG A C 1
ATOM 2436 O O . ARG A 1 303 ? 29.723 -6.973 7.395 1.00 25.54 303 ARG A O 1
ATOM 2444 N N . TYR A 1 304 ? 31.574 -6.179 6.363 1.00 12.76 304 TYR A N 1
ATOM 2445 C CA . TYR A 1 304 ? 32.442 -7.118 7.050 1.00 13.48 304 TYR A CA 1
ATOM 2446 C C . TYR A 1 304 ? 33.512 -6.406 7.878 1.00 14.26 304 TYR A C 1
ATOM 2447 O O . TYR A 1 304 ? 34.533 -6.994 8.224 1.00 13.37 304 TYR A O 1
ATOM 2456 N N . LEU A 1 305 ? 33.251 -5.151 8.251 1.00 16.67 305 LEU A N 1
ATOM 2457 C CA . LEU A 1 305 ? 34.256 -4.368 8.952 1.00 17.19 305 LEU A CA 1
ATOM 2458 C C . LEU A 1 305 ? 34.534 -4.895 10.355 1.00 16.76 305 LEU A C 1
ATOM 2459 O O . LEU A 1 305 ? 35.634 -4.719 10.857 1.00 20.24 305 LEU A O 1
ATOM 2464 N N . ASP A 1 306 ? 33.533 -5.527 10.969 1.00 18.61 306 ASP A N 1
ATOM 2465 C CA . ASP A 1 306 ? 33.674 -6.139 12.297 1.00 22.54 306 ASP A CA 1
ATOM 2466 C C . ASP A 1 306 ? 33.956 -7.638 12.227 1.00 17.95 306 ASP A C 1
ATOM 2467 O O . ASP A 1 306 ? 34.007 -8.312 13.254 1.00 20.89 306 ASP A O 1
ATOM 2472 N N . LEU A 1 307 ? 34.130 -8.125 11.008 1.00 15.00 307 LEU A N 1
ATOM 2473 C CA . LEU A 1 307 ? 34.488 -9.517 10.736 1.00 12.79 307 LEU A CA 1
ATOM 2474 C C . LEU A 1 307 ? 35.869 -9.489 10.098 1.00 12.21 307 LEU A C 1
ATOM 2475 O O . LEU A 1 307 ? 36.832 -9.092 10.744 1.00 13.66 307 LEU A O 1
ATOM 2480 N N . VAL A 1 308 ? 35.944 -9.876 8.821 1.00 10.87 308 VAL A N 1
ATOM 2481 C CA . VAL A 1 308 ? 37.177 -9.900 8.053 1.00 11.70 308 VAL A CA 1
ATOM 2482 C C . VAL A 1 308 ? 38.164 -8.752 8.310 1.00 13.01 308 VAL A C 1
ATOM 2483 O O . VAL A 1 308 ? 39.365 -8.972 8.475 1.00 14.18 308 VAL A O 1
ATOM 2487 N N . TYR A 1 309 ? 37.641 -7.528 8.320 1.00 14.12 309 TYR A N 1
ATOM 2488 C CA . TYR A 1 309 ? 38.499 -6.349 8.295 1.00 15.50 309 TYR A CA 1
ATOM 2489 C C . TYR A 1 309 ? 38.855 -5.878 9.699 1.00 17.46 309 TYR A C 1
ATOM 2490 O O . TYR A 1 309 ? 39.525 -4.854 9.850 1.00 22.44 309 TYR A O 1
ATOM 2499 N N . SER A 1 310 ? 38.413 -6.615 10.728 1.00 16.07 310 SER A N 1
ATOM 2500 C CA . SER A 1 310 ? 38.787 -6.304 12.102 1.00 17.60 310 SER A CA 1
ATOM 2501 C C . SER A 1 310 ? 39.990 -7.151 12.474 1.00 17.31 310 SER A C 1
ATOM 2502 O O . SER A 1 310 ? 39.927 -8.387 12.393 1.00 17.60 310 SER A O 1
ATOM 2505 N N . ASP A 1 311 ? 41.090 -6.512 12.857 1.00 18.77 311 ASP A N 1
ATOM 2506 C CA . ASP A 1 311 ? 42.283 -7.233 13.327 1.00 18.40 311 ASP A CA 1
ATOM 2507 C C . ASP A 1 311 ? 42.008 -8.112 14.547 1.00 16.02 311 ASP A C 1
ATOM 2508 O O . ASP A 1 311 ? 42.536 -9.220 14.659 1.00 18.25 311 ASP A O 1
ATOM 2513 N N . THR A 1 312 ? 41.184 -7.634 15.470 1.00 18.30 312 THR A N 1
ATOM 2514 C CA . THR A 1 312 ? 40.842 -8.462 16.645 1.00 18.38 312 THR A CA 1
ATOM 2515 C C . THR A 1 312 ? 40.038 -9.708 16.244 1.00 16.74 312 THR A C 1
ATOM 2516 O O . THR A 1 312 ? 40.291 -10.816 16.767 1.00 17.67 312 THR A O 1
ATOM 2520 N N . TRP A 1 313 ? 39.083 -9.551 15.337 1.00 14.65 313 TRP A N 1
ATOM 2521 C CA . TRP A 1 313 ? 38.332 -10.711 14.852 1.00 14.09 313 TRP A CA 1
ATOM 2522 C C . TRP A 1 313 ? 39.258 -11.685 14.146 1.00 13.54 313 TRP A C 1
ATOM 2523 O O . TRP A 1 313 ? 39.209 -12.889 14.381 1.00 15.29 313 TRP A O 1
ATOM 2534 N N . LEU A 1 314 ? 40.138 -11.183 13.303 1.00 12.90 314 LEU A N 1
ATOM 2535 C CA . LEU A 1 314 ? 41.078 -12.022 12.546 1.00 12.39 314 LEU A CA 1
ATOM 2536 C C . LEU A 1 314 ? 41.951 -12.869 13.468 1.00 14.50 314 LEU A C 1
ATOM 2537 O O . LEU A 1 314 ? 42.151 -14.081 13.226 1.00 15.27 314 LEU A O 1
ATOM 2542 N N . GLU A 1 315 ? 42.452 -12.266 14.535 1.00 16.83 315 GLU A N 1
ATOM 2543 C CA . GLU A 1 315 ? 43.249 -13.025 15.492 1.00 16.12 315 GLU A CA 1
ATOM 2544 C C . GLU A 1 315 ? 42.429 -14.143 16.154 1.00 16.11 315 GLU A C 1
ATOM 2545 O O . GLU A 1 315 ? 42.957 -15.234 16.410 1.00 18.04 315 GLU A O 1
ATOM 2551 N N . LYS A 1 316 ? 41.173 -13.851 16.513 1.00 14.32 316 LYS A N 1
ATOM 2552 C CA . LYS A 1 316 ? 40.281 -14.881 17.089 1.00 15.76 316 LYS A CA 1
ATOM 2553 C C . LYS A 1 316 ? 40.101 -16.030 16.106 1.00 14.01 316 LYS A C 1
ATOM 2554 O O . LYS A 1 316 ? 40.103 -17.215 16.506 1.00 14.61 316 LYS A O 1
ATOM 2560 N N . MET A 1 317 ? 39.919 -15.701 14.835 1.00 14.21 317 MET A N 1
ATOM 2561 C CA . MET A 1 317 ? 39.788 -16.746 13.806 1.00 12.86 317 MET A CA 1
ATOM 2562 C C . MET A 1 317 ? 41.052 -17.548 13.617 1.00 14.58 317 MET A C 1
ATOM 2563 O O . MET A 1 317 ? 40.976 -18.753 13.391 1.00 14.65 317 MET A O 1
ATOM 2568 N N . LYS A 1 318 ? 42.207 -16.895 13.722 1.00 16.01 318 LYS A N 1
ATOM 2569 C CA . LYS A 1 318 ? 43.513 -17.563 13.647 1.00 14.79 318 LYS A CA 1
ATOM 2570 C C . LYS A 1 318 ? 43.603 -18.608 14.771 1.00 17.54 318 LYS A C 1
ATOM 2571 O O . LYS A 1 318 ? 44.125 -19.713 14.563 1.00 19.16 318 LYS A O 1
ATOM 2577 N N . SER A 1 319 ? 43.088 -18.253 15.956 1.00 17.81 319 SER A N 1
ATOM 2578 C CA . SER A 1 319 ? 43.076 -19.162 17.098 1.00 16.43 319 SER A CA 1
ATOM 2579 C C . SER A 1 319 ? 42.142 -20.351 16.934 1.00 18.91 319 SER A C 1
ATOM 2580 O O . SER A 1 319 ? 42.283 -21.365 17.628 1.00 23.64 319 SER A O 1
ATOM 2583 N N . ARG A 1 320 ? 41.191 -20.253 16.026 1.00 16.23 320 ARG A N 1
ATOM 2584 C CA . ARG A 1 320 ? 40.250 -21.355 15.841 1.00 18.79 320 ARG A CA 1
ATOM 2585 C C . ARG A 1 320 ? 40.800 -22.502 14.997 1.00 26.32 320 ARG A C 1
ATOM 2586 O O . ARG A 1 320 ? 40.318 -23.632 15.112 1.00 38.50 320 ARG A O 1
ATOM 2594 N N A GLN A 1 321 ? 41.794 -22.221 14.160 0.50 27.06 321 GLN A N 1
ATOM 2595 N N B GLN A 1 321 ? 41.818 -22.229 14.191 0.50 26.87 321 GLN A N 1
ATOM 2596 C CA A GLN A 1 321 ? 42.287 -23.220 13.204 0.50 37.21 321 GLN A CA 1
ATOM 2597 C CA B GLN A 1 321 ? 42.358 -23.217 13.241 0.50 35.05 321 GLN A CA 1
ATOM 2598 C C A GLN A 1 321 ? 42.739 -24.561 13.819 0.50 48.50 321 GLN A C 1
ATOM 2599 C C B GLN A 1 321 ? 42.671 -24.614 13.779 0.50 47.00 321 GLN A C 1
ATOM 2600 O O A GLN A 1 321 ? 43.605 -25.240 13.259 0.50 62.87 321 GLN A O 1
ATOM 2601 O O B GLN A 1 321 ? 43.394 -25.378 13.131 0.50 45.33 321 GLN A O 1
ATOM 2612 N N . GLY A 1 322 ? 42.142 -24.929 14.958 1.00 49.10 322 GLY A N 1
ATOM 2613 C CA . GLY A 1 322 ? 42.367 -26.226 15.606 1.00 58.73 322 GLY A CA 1
ATOM 2614 C C . GLY A 1 322 ? 43.829 -26.441 15.897 1.00 55.07 322 GLY A C 1
ATOM 2615 O O . GLY A 1 322 ? 44.495 -25.560 16.454 1.00 71.35 322 GLY A O 1
ATOM 2616 N N . VAL A 1 323 ? 44.317 -27.613 15.490 1.00 64.29 323 VAL A N 1
ATOM 2617 C CA . VAL A 1 323 ? 45.718 -28.027 15.659 1.00 60.55 323 VAL A CA 1
ATOM 2618 C C . VAL A 1 323 ? 46.720 -27.073 14.994 1.00 62.44 323 VAL A C 1
ATOM 2619 O O . VAL A 1 323 ? 47.850 -26.938 15.463 1.00 72.93 323 VAL A O 1
ATOM 2623 N N . LYS A 1 324 ? 46.304 -26.414 13.912 1.00 49.74 324 LYS A N 1
ATOM 2624 C CA . LYS A 1 324 ? 47.106 -25.357 13.323 1.00 42.32 324 LYS A CA 1
ATOM 2625 C C . LYS A 1 324 ? 46.954 -24.077 14.149 1.00 51.14 324 LYS A C 1
ATOM 2626 O O . LYS A 1 324 ? 47.868 -23.258 14.205 1.00 44.25 324 LYS A O 1
#

Solvent-accessible surface area: 14260 Å² total; per-residue (Å²): 148,130,102,152,41,90,23,79,41,23,11,151,11,60,42,47,41,1,108,111,10,6,107,122,6,74,0,26,0,5,13,0,20,86,4,47,13,16,4,10,42,0,15,4,0,52,61,2,0,52,62,0,70,166,102,55,112,2,68,136,98,2,22,0,0,2,24,13,24,23,24,9,0,5,2,0,1,3,0,3,120,64,62,57,15,99,3,9,0,0,0,13,61,150,16,48,89,66,20,32,133,45,0,114,97,68,51,10,73,37,61,73,4,123,129,65,35,115,188,45,26,36,59,114,29,34,65,60,46,2,84,86,19,54,87,96,45,134,67,32,30,88,0,42,22,42,32,19,105,13,8,56,38,3,3,41,103,7,0,0,51,18,0,16,111,74,5,132,75,95,5,44,29,0,0,0,11,3,25,14,2,0,12,0,0,0,0,1,61,38,0,74,101,78,16,90,126,1,75,0,0,0,0,0,10,85,3,0,38,2,21,63,44,178,102,84,103,65,66,9,69,45,3,8,5,60,76,92,3,144,14,21,66,135,96,43,20,72,71,50,4,63,12,28,20,29,68,2,0,62,5,0,60,70,0,64,115,98,45,60,19,64,0,0,0,6,0,0,0,0,0,16,0,0,61,99,3,42,114,94,28,90,117,45,2,14,0,0,0,0,0,9,3,105,0,74,68,8,101,121,37,0,42,24,102,96,17,25,100,134,8,107,88,116,34,62,161,193